Protein 5A2E (pdb70)

Structure (mmCIF, N/CA/C/O backbone):
data_5A2E
#
_entry.id   5A2E
#
_cell.length_a   161.480
_cell.length_b   161.480
_cell.length_c   93.850
_cell.angle_alpha   90.00
_cell.angle_beta   90.00
_cell.angle_gamma   120.00
#
_symmetry.space_group_name_H-M   'P 63 2 2'
#
loop_
_entity.id
_entity.type
_entity.pdbx_description
1 polymer 'T-CELL DIFFERENTIATION ANTIGEN CD6'
2 non-polymer 2-acetamido-2-deoxy-beta-D-glucopyranose
3 non-polymer 1,2-ETHANEDIOL
4 water water
#
loop_
_atom_site.group_PDB
_atom_site.id
_atom_site.type_symbol
_atom_site.label_atom_id
_atom_site.label_alt_id
_atom_site.label_comp_id
_atom_site.label_asym_id
_atom_site.label_entity_id
_atom_site.label_seq_id
_atom_site.pdbx_PDB_ins_code
_atom_site.Cartn_x
_atom_site.Cartn_y
_atom_site.Cartn_z
_atom_site.occupancy
_atom_site.B_iso_or_equiv
_atom_site.auth_seq_id
_atom_site.auth_comp_id
_atom_site.auth_asym_id
_atom_site.auth_atom_id
_atom_site.pdbx_PDB_model_num
ATOM 1 N N . LEU A 1 43 ? -45.023 42.205 -10.412 1.00 42.43 43 LEU A N 1
ATOM 2 C CA . LEU A 1 43 ? -43.727 42.684 -10.882 1.00 42.19 43 LEU A CA 1
ATOM 3 C C . LEU A 1 43 ? -43.676 44.232 -10.817 1.00 45.41 43 LEU A C 1
ATOM 4 O O . LEU A 1 43 ? -43.948 44.889 -11.825 1.00 44.82 43 LEU A O 1
ATOM 9 N N . PRO A 1 44 ? -43.395 44.862 -9.649 1.00 41.65 44 PRO A N 1
ATOM 10 C CA . PRO A 1 44 ? -43.043 44.299 -8.336 1.00 41.31 44 PRO A CA 1
ATOM 11 C C . PRO A 1 44 ? -44.216 44.130 -7.353 1.00 44.64 44 PRO A C 1
ATOM 12 O O . PRO A 1 44 ? -43.968 43.985 -6.156 1.00 44.17 44 PRO A O 1
ATOM 16 N N . VAL A 1 45 ? -45.479 44.143 -7.834 1.00 40.80 45 VAL A N 1
ATOM 17 C CA . VAL A 1 45 ? -46.670 43.992 -6.986 1.00 40.34 45 VAL A CA 1
ATOM 18 C C . VAL A 1 45 ? -47.410 42.703 -7.367 1.00 43.69 45 VAL A C 1
ATOM 19 O O . VAL A 1 45 ? -47.318 42.255 -8.510 1.00 43.23 45 VAL A O 1
ATOM 23 N N . ARG A 1 46 ? -48.125 42.105 -6.399 1.00 39.87 46 ARG A N 1
ATOM 24 C CA . ARG A 1 46 ? -48.922 40.894 -6.617 1.00 39.52 46 ARG A CA 1
ATOM 25 C C . ARG A 1 46 ? -50.091 40.818 -5.630 1.00 42.98 46 ARG A C 1
ATOM 26 O O . ARG A 1 46 ? -50.158 41.609 -4.687 1.00 42.36 46 ARG A O 1
ATOM 34 N N . LEU A 1 47 ? -51.000 39.856 -5.850 1.00 39.48 47 LEU A N 1
ATOM 35 C CA . LEU A 1 47 ? -52.174 39.632 -5.006 1.00 39.22 47 LEU A CA 1
ATOM 36 C C . LEU A 1 47 ? -52.219 38.159 -4.592 1.00 43.08 47 LEU A C 1
ATOM 37 O O . LEU A 1 47 ? -52.343 37.293 -5.458 1.00 42.75 47 LEU A O 1
ATOM 42 N N . THR A 1 48 ? -52.093 37.876 -3.276 1.00 39.52 48 THR A N 1
ATOM 43 C CA . THR A 1 48 ? -52.091 36.511 -2.732 1.00 39.33 48 THR A CA 1
ATOM 44 C C . THR A 1 48 ? -53.189 36.302 -1.695 1.00 42.96 48 THR A C 1
ATOM 45 O O . THR A 1 48 ? -53.695 37.266 -1.122 1.00 42.33 48 THR A O 1
ATOM 49 N N . ASN A 1 49 ? -53.526 35.021 -1.441 1.00 39.65 49 ASN A N 1
ATOM 50 C CA . ASN A 1 49 ? -54.548 34.593 -0.479 1.00 39.56 49 ASN A CA 1
ATOM 51 C C . ASN A 1 49 ? -55.904 35.260 -0.758 1.00 43.00 49 ASN A C 1
ATOM 52 O O . ASN A 1 49 ? -56.495 35.880 0.128 1.00 42.65 49 ASN A O 1
ATOM 57 N N . GLY A 1 50 ? -56.360 35.131 -2.001 1.00 39.04 50 GLY A N 1
ATOM 58 C CA . GLY A 1 50 ? -57.623 35.698 -2.462 1.00 38.60 50 GLY A CA 1
ATOM 59 C C . GLY A 1 50 ? -58.412 34.761 -3.352 1.00 41.71 50 GLY A C 1
ATOM 60 O O . GLY A 1 50 ? -58.081 33.579 -3.475 1.00 41.34 50 GLY A O 1
ATOM 61 N N . SER A 1 51 ? -59.469 35.293 -3.974 1.00 37.60 51 SER A N 1
ATOM 62 C CA . SER A 1 51 ? -60.357 34.529 -4.853 1.00 37.12 51 SER A CA 1
ATOM 63 C C . SER A 1 51 ? -59.687 34.136 -6.177 1.00 40.37 51 SER A C 1
ATOM 64 O O . SER A 1 51 ? -59.936 33.041 -6.680 1.00 39.76 51 SER A O 1
ATOM 67 N N . SER A 1 52 ? -58.864 35.034 -6.745 1.00 36.64 52 SER A N 1
ATOM 68 C CA . SER A 1 52 ? -58.170 34.802 -8.015 1.00 36.22 52 SER A CA 1
ATOM 69 C C . SER A 1 52 ? -56.830 35.550 -8.038 1.00 39.44 52 SER A C 1
ATOM 70 O O . SER A 1 52 ? -56.443 36.140 -7.030 1.00 38.95 52 SER A O 1
ATOM 73 N N . SER A 1 53 ? -56.130 35.540 -9.188 1.00 35.61 53 SER A N 1
ATOM 74 C CA . SER A 1 53 ? -54.876 36.281 -9.351 1.00 35.23 53 SER A CA 1
ATOM 75 C C . SER A 1 53 ? -55.123 37.804 -9.387 1.00 38.44 53 SER A C 1
ATOM 76 O O . SER A 1 53 ? -54.184 38.567 -9.164 1.00 37.93 53 SER A O 1
ATOM 79 N N . CYS A 1 54 ? -56.382 38.238 -9.645 1.00 34.58 54 CYS A N 1
ATOM 80 C CA . CYS A 1 54 ? -56.789 39.647 -9.673 1.00 34.17 54 CYS A CA 1
ATOM 81 C C . CYS A 1 54 ? -57.535 40.063 -8.381 1.00 38.00 54 CYS A C 1
ATOM 82 O O . CYS A 1 54 ? -58.352 40.984 -8.421 1.00 37.42 54 CYS A O 1
ATOM 85 N N . SER A 1 55 ? -57.226 39.422 -7.233 1.00 34.79 55 SER A N 1
ATOM 86 C CA . SER A 1 55 ? -57.858 39.749 -5.949 1.00 34.63 55 SER A CA 1
ATOM 87 C C . SER A 1 55 ? -57.089 39.146 -4.769 1.00 38.86 55 SER A C 1
ATOM 88 O O . SER A 1 55 ? -56.388 38.149 -4.935 1.00 38.35 55 SER A O 1
ATOM 91 N N . GLY A 1 56 ? -57.245 39.758 -3.597 1.00 35.89 56 GLY A N 1
ATOM 92 C CA . GLY A 1 56 ? -56.609 39.311 -2.361 1.00 36.01 56 GLY A CA 1
ATOM 93 C C . GLY A 1 56 ? -55.781 40.377 -1.675 1.00 40.45 56 GLY A C 1
ATOM 94 O O . GLY A 1 56 ? -55.911 41.566 -1.973 1.00 39.85 56 GLY A O 1
ATOM 95 N N . THR A 1 57 ? -54.925 39.944 -0.735 1.00 37.71 57 THR A N 1
ATOM 96 C CA . THR A 1 57 ? -54.056 40.836 0.038 1.00 37.80 57 THR A CA 1
ATOM 97 C C . THR A 1 57 ? -52.916 41.355 -0.845 1.00 42.29 57 THR A C 1
ATOM 98 O O . THR A 1 57 ? -52.281 40.565 -1.541 1.00 41.89 57 THR A O 1
ATOM 102 N N . VAL A 1 58 ? -52.642 42.671 -0.792 1.00 39.35 58 VAL A N 1
ATOM 103 C CA . VAL A 1 58 ? -51.590 43.296 -1.601 1.00 39.43 58 VAL A CA 1
ATOM 104 C C . VAL A 1 58 ? -50.216 43.020 -0.981 1.00 44.17 58 VAL A C 1
ATOM 105 O O . VAL A 1 58 ? -50.063 43.108 0.237 1.00 43.71 58 VAL A O 1
ATOM 109 N N . GLU A 1 59 ? -49.222 42.698 -1.831 1.00 41.52 59 GLU A N 1
ATOM 110 C CA . GLU A 1 59 ? -47.839 42.432 -1.420 1.00 41.76 59 GLU A CA 1
ATOM 111 C C . GLU A 1 59 ? -46.883 43.168 -2.355 1.00 46.56 59 GLU A C 1
ATOM 112 O O . GLU A 1 59 ? -47.130 43.204 -3.558 1.00 46.08 59 GLU A O 1
ATOM 118 N N . VAL A 1 60 ? -45.782 43.720 -1.811 1.00 43.99 60 VAL A N 1
ATOM 119 C CA . VAL A 1 60 ? -44.774 44.452 -2.591 1.00 44.27 60 VAL A CA 1
ATOM 120 C C . VAL A 1 60 ? -43.433 43.721 -2.522 1.00 49.29 60 VAL A C 1
ATOM 121 O O . VAL A 1 60 ? -43.066 43.212 -1.463 1.00 48.84 60 VAL A O 1
ATOM 125 N N . ARG A 1 61 ? -42.713 43.657 -3.655 1.00 46.79 61 ARG A N 1
ATOM 126 C CA . ARG A 1 61 ? -41.433 42.956 -3.736 1.00 47.06 61 ARG A CA 1
ATOM 127 C C . ARG A 1 61 ? -40.291 43.816 -3.212 1.00 51.92 61 ARG A C 1
ATOM 128 O O . ARG A 1 61 ? -40.220 45.003 -3.529 1.00 51.42 61 ARG A O 1
ATOM 136 N N . LEU A 1 62 ? -39.384 43.200 -2.440 1.00 49.36 62 LEU A N 1
ATOM 137 C CA . LEU A 1 62 ? -38.192 43.845 -1.888 1.00 49.59 62 LEU A CA 1
ATOM 138 C C . LEU A 1 62 ? -36.984 42.969 -2.225 1.00 54.48 62 LEU A C 1
ATOM 139 O O . LEU A 1 62 ? -37.156 41.869 -2.755 1.00 54.16 62 LEU A O 1
ATOM 144 N N . GLU A 1 63 ? -35.769 43.453 -1.929 1.00 51.63 63 GLU A N 1
ATOM 145 C CA . GLU A 1 63 ? -34.546 42.682 -2.195 1.00 51.70 63 GLU A CA 1
ATOM 146 C C . GLU A 1 63 ? -34.456 41.401 -1.344 1.00 55.89 63 GLU A C 1
ATOM 147 O O . GLU A 1 63 ? -33.872 40.419 -1.802 1.00 55.47 63 GLU A O 1
ATOM 153 N N . ALA A 1 64 ? -35.060 41.397 -0.136 1.00 52.71 64 ALA A N 1
ATOM 154 C CA . ALA A 1 64 ? -35.054 40.230 0.751 1.00 52.68 64 ALA A CA 1
ATOM 155 C C . ALA A 1 64 ? -36.201 39.268 0.420 1.00 56.63 64 ALA A C 1
ATOM 156 O O . ALA A 1 64 ? -35.941 38.130 0.028 1.00 56.12 64 ALA A O 1
ATOM 158 N N . SER A 1 65 ? -37.461 39.720 0.573 1.00 53.29 65 SER A N 1
ATOM 159 C CA . SER A 1 65 ? -38.644 38.889 0.306 1.00 53.13 65 SER A CA 1
ATOM 160 C C . SER A 1 65 ? -39.915 39.739 0.137 1.00 56.76 65 SER A C 1
ATOM 161 O O . SER A 1 65 ? -39.892 40.943 0.391 1.00 56.27 65 SER A O 1
ATOM 164 N N . TRP A 1 66 ? -41.024 39.098 -0.276 1.00 53.12 66 TRP A N 1
ATOM 165 C CA . TRP A 1 66 ? -42.312 39.776 -0.458 1.00 52.79 66 TRP A CA 1
ATOM 166 C C . TRP A 1 66 ? -42.945 40.047 0.907 1.00 56.22 66 TRP A C 1
ATOM 167 O O . TRP A 1 66 ? -43.105 39.112 1.691 1.00 55.77 66 TRP A O 1
ATOM 178 N N . GLU A 1 67 ? -43.309 41.315 1.184 1.00 52.48 67 GLU A N 1
ATOM 179 C CA . GLU A 1 67 ? -43.931 41.724 2.448 1.00 52.19 67 GLU A CA 1
ATOM 180 C C . GLU A 1 67 ? -45.331 42.300 2.183 1.00 55.64 67 GLU A C 1
ATOM 181 O O . GLU A 1 67 ? -45.513 42.956 1.157 1.00 55.11 67 GLU A O 1
ATOM 187 N N . PRO A 1 68 ? -46.328 42.106 3.081 1.00 52.07 68 PRO A N 1
ATOM 188 C CA . PRO A 1 68 ? -47.662 42.677 2.819 1.00 51.86 68 PRO A CA 1
ATOM 189 C C . PRO A 1 68 ? -47.700 44.201 2.893 1.00 55.66 68 PRO A C 1
ATOM 190 O O . PRO A 1 68 ? -46.950 44.799 3.664 1.00 55.18 68 PRO A O 1
ATOM 194 N N . ALA A 1 69 ? -48.583 44.824 2.096 1.00 52.28 69 ALA A N 1
ATOM 195 C CA . ALA A 1 69 ? -48.734 46.279 2.080 1.00 52.13 69 ALA A CA 1
ATOM 196 C C . ALA A 1 69 ? -49.472 46.746 3.329 1.00 56.22 69 ALA A C 1
ATOM 197 O O . ALA A 1 69 ? -50.221 45.976 3.933 1.00 55.78 69 ALA A O 1
ATOM 199 N N . CYS A 1 70 ? -49.257 48.007 3.711 1.00 53.01 70 CYS A N 1
ATOM 200 C CA . CYS A 1 70 ? -49.863 48.590 4.906 1.00 52.94 70 CYS A CA 1
ATOM 201 C C . CYS A 1 70 ? -51.343 48.902 4.688 1.00 55.28 70 CYS A C 1
ATOM 202 O O . CYS A 1 70 ? -51.692 49.482 3.661 1.00 54.73 70 CYS A O 1
ATOM 205 N N . GLY A 1 71 ? -52.182 48.549 5.669 1.00 50.84 71 GLY A N 1
ATOM 206 C CA . GLY A 1 71 ? -53.615 48.839 5.645 1.00 50.13 71 GLY A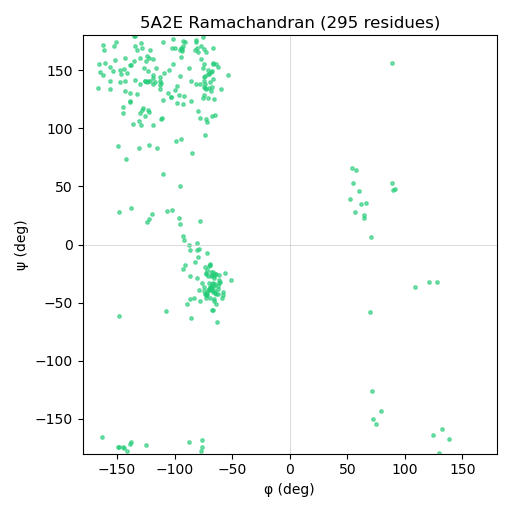 CA 1
ATOM 207 C C . GLY A 1 71 ? -53.862 50.331 5.572 1.00 52.51 71 GLY A C 1
ATOM 208 O O . GLY A 1 71 ? -54.693 50.779 4.780 1.00 52.11 71 GLY A O 1
ATOM 209 N N A ALA A 1 72 ? -53.121 51.114 6.380 0.50 48.43 72 ALA A N 1
ATOM 210 N N B ALA A 1 72 ? -53.121 51.114 6.380 0.50 48.43 72 ALA A N 1
ATOM 211 C CA A ALA A 1 72 ? -53.203 52.576 6.353 0.50 47.92 72 ALA A CA 1
ATOM 212 C CA B ALA A 1 72 ? -53.203 52.576 6.352 0.50 47.92 72 ALA A CA 1
ATOM 213 C C A ALA A 1 72 ? -52.447 53.073 5.117 0.50 50.88 72 ALA A C 1
ATOM 214 C C B ALA A 1 72 ? -52.447 53.073 5.117 0.50 50.88 72 ALA A C 1
ATOM 215 O O A ALA A 1 72 ? -51.592 52.354 4.597 0.50 50.44 72 ALA A O 1
ATOM 216 O O B ALA A 1 72 ? -51.592 52.354 4.597 0.50 50.44 72 ALA A O 1
ATOM 219 N N . LEU A 1 73 ? -52.774 54.287 4.640 1.00 46.73 73 LEU A N 1
ATOM 220 C CA . LEU A 1 73 ? -52.171 54.889 3.430 1.00 45.81 73 LEU A CA 1
ATOM 221 C C . LEU A 1 73 ? -52.600 54.120 2.153 1.00 47.74 73 LEU A C 1
ATOM 222 O O . LEU A 1 73 ? -51.892 54.173 1.145 1.00 47.30 73 LEU A O 1
ATOM 227 N N . TRP A 1 74 ? -53.761 53.422 2.196 1.00 42.73 74 TRP A N 1
ATOM 228 C CA . TRP A 1 74 ? -54.285 52.637 1.080 1.00 41.79 74 TRP A CA 1
ATOM 229 C C . TRP A 1 74 ? -55.594 53.265 0.611 1.00 43.97 74 TRP A C 1
ATOM 230 O O . TRP A 1 74 ? -56.679 52.854 1.026 1.00 43.57 74 TRP A O 1
ATOM 241 N N . ASP A 1 75 ? -55.475 54.294 -0.234 1.00 39.20 75 ASP A N 1
ATOM 242 C CA . ASP A 1 75 ? -56.624 54.999 -0.803 1.00 38.38 75 ASP A CA 1
ATOM 243 C C . ASP A 1 75 ? -57.016 54.340 -2.130 1.00 40.56 75 ASP A C 1
ATOM 244 O O . ASP A 1 75 ? -56.327 53.428 -2.593 1.00 39.98 75 ASP A O 1
ATOM 249 N N . SER A 1 76 ? -58.126 54.789 -2.731 1.00 35.90 76 SER A N 1
ATOM 250 C CA . SER A 1 76 ? -58.615 54.237 -3.997 1.00 35.08 76 SER A CA 1
ATOM 251 C C . SER A 1 76 ? -57.723 54.568 -5.212 1.00 37.30 76 SER A C 1
ATOM 252 O O . SER A 1 76 ? -57.867 53.914 -6.246 1.00 36.88 76 SER A O 1
ATOM 255 N N . ARG A 1 77 ? -56.815 55.566 -5.103 1.00 32.50 77 ARG A N 1
ATOM 256 C CA . ARG A 1 77 ? -55.883 55.907 -6.186 1.00 31.67 77 ARG A CA 1
ATOM 257 C C . ARG A 1 77 ? -54.865 54.778 -6.358 1.00 33.91 77 ARG A C 1
ATOM 258 O O . ARG A 1 77 ? -54.602 54.355 -7.484 1.00 33.40 77 ARG A O 1
ATOM 266 N N . ALA A 1 78 ? -54.297 54.293 -5.236 1.00 29.32 78 ALA A N 1
ATOM 267 C CA . ALA A 1 78 ? -53.328 53.193 -5.239 1.00 28.61 78 ALA A CA 1
ATOM 268 C C . ALA A 1 78 ? -53.976 51.878 -5.683 1.00 31.24 78 ALA A C 1
ATOM 269 O O . ALA A 1 78 ? -53.312 51.064 -6.320 1.00 30.75 78 ALA A O 1
ATOM 271 N N . ALA A 1 79 ? -55.268 51.675 -5.355 1.00 26.94 79 ALA A N 1
ATOM 272 C CA . ALA A 1 79 ? -56.012 50.476 -5.753 1.00 26.34 79 ALA A CA 1
ATOM 273 C C . ALA A 1 79 ? -56.151 50.391 -7.277 1.00 29.20 79 ALA A C 1
ATOM 274 O O . ALA A 1 79 ? -55.971 49.313 -7.842 1.00 28.59 79 ALA A O 1
ATOM 276 N N . GLU A 1 80 ? -56.458 51.525 -7.937 1.00 25.34 80 GLU A N 1
ATOM 277 C CA . GLU A 1 80 ? -56.591 51.596 -9.397 1.00 24.98 80 GLU A CA 1
ATOM 278 C C . GLU A 1 80 ? -55.242 51.325 -10.066 1.00 28.75 80 GLU A C 1
ATOM 279 O O . GLU A 1 80 ? -55.176 50.527 -11.000 1.00 28.16 80 GLU A O 1
ATOM 285 N N . ALA A 1 81 ? -54.181 52.006 -9.598 1.00 25.48 81 ALA A N 1
ATOM 286 C CA . ALA A 1 81 ? -52.823 51.866 -10.137 1.00 25.45 81 ALA A CA 1
ATOM 287 C C . ALA A 1 81 ? -52.306 50.424 -10.074 1.00 29.51 81 ALA A C 1
ATOM 288 O O . ALA A 1 81 ? -51.687 49.962 -11.033 1.00 29.03 81 ALA A O 1
ATOM 290 N N . VAL A 1 82 ? -52.572 49.714 -8.961 1.00 26.21 82 VAL A N 1
ATOM 291 C CA . VAL A 1 82 ? -52.149 48.320 -8.786 1.00 26.00 82 VAL A CA 1
ATOM 292 C C . VAL A 1 82 ? -52.989 47.382 -9.670 1.00 29.81 82 VAL A C 1
ATOM 293 O O . VAL A 1 82 ? -52.414 46.519 -10.329 1.00 29.33 82 VAL A O 1
ATOM 297 N N . CYS A 1 83 ? -54.330 47.549 -9.694 1.00 26.42 83 CYS A N 1
ATOM 298 C CA . CYS A 1 83 ? -55.208 46.711 -10.527 1.00 26.25 83 CYS A CA 1
ATOM 299 C C . CYS A 1 83 ? -54.888 46.873 -12.020 1.00 29.41 83 CYS A C 1
ATOM 300 O O . CYS A 1 83 ? -54.838 45.876 -12.739 1.00 29.00 83 CYS A O 1
ATOM 303 N N . ARG A 1 84 ? -54.658 48.118 -12.478 1.00 25.55 84 ARG A N 1
ATOM 304 C CA . ARG A 1 84 ? -54.333 48.403 -13.882 1.00 25.16 84 ARG A CA 1
ATOM 305 C C . ARG A 1 84 ? -52.939 47.896 -14.275 1.00 29.19 84 ARG A C 1
ATOM 306 O O . ARG A 1 84 ? -52.772 47.424 -15.400 1.00 28.61 84 ARG A O 1
ATOM 314 N N . ALA A 1 85 ? -51.948 47.986 -13.364 1.00 26.09 85 ALA A N 1
ATOM 315 C CA . ALA A 1 85 ? -50.581 47.511 -13.628 1.00 26.05 85 ALA A CA 1
ATOM 316 C C . ALA A 1 85 ? -50.532 45.989 -13.773 1.00 30.42 85 ALA A C 1
ATOM 317 O O . ALA A 1 85 ? -49.838 45.484 -14.656 1.00 29.99 85 ALA A O 1
ATOM 319 N N . LEU A 1 86 ? -51.277 45.263 -12.920 1.00 27.37 86 LEU A N 1
ATOM 320 C CA . LEU A 1 86 ? -51.352 43.799 -12.973 1.00 27.44 86 LEU A CA 1
ATOM 321 C C . LEU A 1 86 ? -52.085 43.297 -14.229 1.00 32.32 86 LEU A C 1
ATOM 322 O O . LEU A 1 86 ? -51.873 42.157 -14.638 1.00 31.83 86 LEU A O 1
ATOM 327 N N . GLY A 1 87 ? -52.940 44.138 -14.810 1.00 29.90 87 GLY A N 1
ATOM 328 C CA . GLY A 1 87 ? -53.724 43.805 -15.992 1.00 30.25 87 GLY A CA 1
ATOM 329 C C . GLY A 1 87 ? -55.045 43.187 -15.595 1.00 35.47 87 GLY A C 1
ATOM 330 O O . GLY A 1 87 ? -55.439 42.156 -16.143 1.00 35.09 87 GLY A O 1
ATOM 331 N N . CYS A 1 88 ? -55.729 43.821 -14.623 1.00 33.16 88 CYS A N 1
ATOM 332 C CA . CYS A 1 88 ? -57.005 43.363 -14.078 1.00 33.53 88 CYS A CA 1
ATOM 333 C C . CYS A 1 88 ? -58.102 44.437 -14.187 1.00 38.01 88 CYS A C 1
ATOM 334 O O . CYS A 1 88 ? -59.109 44.345 -13.484 1.00 37.62 88 CYS A O 1
ATOM 337 N N . GLY A 1 89 ? -57.916 45.427 -15.058 1.00 35.07 89 GLY A N 1
ATOM 338 C CA . GLY A 1 89 ? -58.876 46.511 -15.214 1.00 35.21 89 GLY A CA 1
ATOM 339 C C . GLY A 1 89 ? -58.855 47.461 -14.033 1.00 39.88 89 GLY A C 1
ATOM 340 O O . GLY A 1 89 ? -57.814 47.636 -13.394 1.00 39.41 89 GLY A O 1
ATOM 341 N N . GLY A 1 90 ? -60.001 48.070 -13.746 1.00 37.23 90 GLY A N 1
ATOM 342 C CA . GLY A 1 90 ? -60.139 49.017 -12.645 1.00 37.46 90 GLY A CA 1
ATOM 343 C C . GLY A 1 90 ? -60.331 48.365 -11.292 1.00 42.23 90 GLY A C 1
ATOM 344 O O . GLY A 1 90 ? -60.435 47.141 -11.194 1.00 41.63 90 GLY A O 1
ATOM 345 N N . ALA A 1 91 ? -60.378 49.195 -10.237 1.00 39.77 91 ALA A N 1
ATOM 346 C CA . ALA A 1 91 ? -60.574 48.749 -8.857 1.00 40.06 91 ALA A CA 1
ATOM 347 C C . ALA A 1 91 ? -62.044 48.905 -8.479 1.00 45.35 91 ALA A C 1
ATOM 348 O O . ALA A 1 91 ? -62.569 50.015 -8.551 1.00 44.82 91 ALA A O 1
ATOM 350 N N . GLU A 1 92 ? -62.707 47.803 -8.084 1.00 43.26 92 GLU A N 1
ATOM 351 C CA . GLU A 1 92 ? -64.122 47.828 -7.703 1.00 43.74 92 GLU A CA 1
ATOM 352 C C . GLU A 1 92 ? -64.291 48.264 -6.251 1.00 49.25 92 GLU A C 1
ATOM 353 O O . GLU A 1 92 ? -65.154 49.093 -5.967 1.00 48.73 92 GLU A O 1
ATOM 359 N N . ALA A 1 93 ? -63.485 47.699 -5.332 1.00 47.30 93 ALA A N 1
ATOM 360 C CA . ALA A 1 93 ? -63.566 48.038 -3.910 1.00 47.91 93 ALA A CA 1
ATOM 361 C C . ALA A 1 93 ? -62.253 47.769 -3.170 1.00 53.62 93 ALA A C 1
ATOM 362 O O . ALA A 1 93 ? -61.598 46.758 -3.427 1.00 53.02 93 ALA A O 1
ATOM 364 N N . ALA A 1 94 ? -61.887 48.675 -2.241 1.00 51.78 94 ALA A N 1
ATOM 365 C CA . ALA A 1 94 ? -60.680 48.579 -1.418 1.00 52.27 94 ALA A CA 1
ATOM 366 C C . ALA A 1 94 ? -61.093 48.346 0.034 1.00 57.68 94 ALA A C 1
ATOM 367 O O . ALA A 1 94 ? -61.992 49.031 0.525 1.00 57.19 94 ALA A O 1
ATOM 369 N N . SER A 1 95 ? -60.444 47.384 0.715 1.00 55.53 95 SER A N 1
ATOM 370 C CA . SER A 1 95 ? -60.738 47.041 2.110 1.00 55.96 95 SER A CA 1
ATOM 371 C C . SER A 1 95 ? -59.455 46.936 2.935 1.00 61.02 95 SER A C 1
ATOM 372 O O . SER A 1 95 ? -58.358 46.910 2.375 1.00 60.48 95 SER A O 1
ATOM 375 N N . GLN A 1 96 ? -59.605 46.883 4.270 1.00 58.65 96 GLN A N 1
ATOM 376 C CA . GLN A 1 96 ? -58.488 46.777 5.213 1.00 58.94 96 GLN A CA 1
ATOM 377 C C . GLN A 1 96 ? -58.774 45.656 6.225 1.00 63.88 96 GLN A C 1
ATOM 378 O O . GLN A 1 96 ? -59.625 45.825 7.100 1.00 63.43 96 GLN A O 1
ATOM 384 N N . LEU A 1 97 ? -58.078 44.508 6.089 1.00 61.35 97 LEU A N 1
ATOM 385 C CA . LEU A 1 97 ? -58.256 43.337 6.957 1.00 61.64 97 LEU A CA 1
ATOM 386 C C . LEU A 1 97 ? -57.231 43.328 8.098 1.00 66.64 97 LEU A C 1
ATOM 387 O O . LEU A 1 97 ? -56.086 43.731 7.895 1.00 66.23 97 LEU A O 1
ATOM 392 N N . ALA A 1 98 ? -57.645 42.839 9.286 1.00 64.05 98 ALA A N 1
ATOM 393 C CA . ALA A 1 98 ? -56.794 42.731 10.475 1.00 64.24 98 ALA A CA 1
ATOM 394 C C . ALA A 1 98 ? -56.409 41.260 10.705 1.00 68.90 98 ALA A C 1
ATOM 395 O O . ALA A 1 98 ? -57.298 40.407 10.707 1.00 68.41 98 ALA A O 1
ATOM 397 N N . PRO A 1 99 ? -55.112 40.931 10.908 1.00 66.11 99 PRO A N 1
ATOM 398 C CA . PRO A 1 99 ? -54.743 39.520 11.131 1.00 66.10 99 PRO A CA 1
ATOM 399 C C . PRO A 1 99 ? -55.070 39.028 12.547 1.00 70.28 99 PRO A C 1
ATOM 400 O O . PRO A 1 99 ? -55.200 39.846 13.460 1.00 69.81 99 PRO A O 1
ATOM 404 N N . PRO A 1 100 ? -55.187 37.699 12.763 1.00 67.08 100 PRO A N 1
ATOM 405 C CA . PRO A 1 100 ? -55.493 37.201 14.116 1.00 70.63 100 PRO A CA 1
ATOM 406 C C . PRO A 1 100 ? -54.275 37.214 15.037 1.00 100.78 100 PRO A C 1
ATOM 407 O O . PRO A 1 100 ? -53.240 36.640 14.707 1.00 62.08 100 PRO A O 1
ATOM 411 N N . ALA A 1 122 ? -38.925 46.997 13.090 1.00 53.87 122 ALA A N 1
ATOM 412 C CA . ALA A 1 122 ? -38.573 46.915 11.675 1.00 53.66 122 ALA A CA 1
ATOM 413 C C . ALA A 1 122 ? -39.574 47.689 10.814 1.00 57.30 122 ALA A C 1
ATOM 414 O O . ALA A 1 122 ? -39.178 48.601 10.088 1.00 56.88 122 ALA A O 1
ATOM 416 N N . GLY A 1 123 ? -40.850 47.319 10.909 1.00 53.54 123 GLY A N 1
ATOM 417 C CA . GLY A 1 123 ? -41.932 47.957 10.167 1.00 53.09 123 GLY A CA 1
ATOM 418 C C . GLY A 1 123 ? -42.184 47.356 8.797 1.00 56.12 123 GLY A C 1
ATOM 419 O O . GLY A 1 123 ? -41.282 46.764 8.198 1.00 55.63 123 GLY A O 1
ATOM 420 N N . ALA A 1 124 ? -43.421 47.526 8.290 1.00 52.01 124 ALA A N 1
ATOM 421 C CA . ALA A 1 124 ? -43.858 47.011 6.986 1.00 51.45 124 ALA A CA 1
ATOM 422 C C . ALA A 1 124 ? -43.873 48.126 5.923 1.00 54.24 124 ALA A C 1
ATOM 423 O O . ALA A 1 124 ? -44.032 49.296 6.274 1.00 53.78 124 ALA A O 1
ATOM 425 N N . PRO A 1 125 ? -43.743 47.788 4.619 1.00 49.96 125 PRO A N 1
ATOM 426 C CA . PRO A 1 125 ? -43.758 48.838 3.584 1.00 49.39 125 PRO A CA 1
ATOM 427 C C . PRO A 1 125 ? -45.156 49.372 3.263 1.00 52.06 125 PRO A C 1
ATOM 428 O O . PRO A 1 125 ? -46.154 48.816 3.720 1.00 51.55 125 PRO A O 1
ATOM 432 N N . ALA A 1 126 ? -45.216 50.455 2.465 1.00 47.72 126 ALA A N 1
ATOM 433 C CA . ALA A 1 126 ? -46.471 51.093 2.050 1.00 47.07 126 ALA A CA 1
ATOM 434 C C . ALA A 1 126 ? -46.388 51.608 0.609 1.00 49.61 126 ALA A C 1
ATOM 435 O O . ALA A 1 126 ? -45.291 51.802 0.083 1.00 49.05 126 ALA A O 1
ATOM 437 N N . LEU A 1 127 ? -47.558 51.830 -0.020 1.00 45.23 127 LEU A N 1
ATOM 438 C CA . LEU A 1 127 ? -47.667 52.317 -1.400 1.00 44.56 127 LEU A CA 1
ATOM 439 C C . LEU A 1 127 ? -48.248 53.734 -1.428 1.00 47.43 127 LEU A C 1
ATOM 440 O O . LEU A 1 127 ? -49.438 53.913 -1.165 1.00 46.98 127 LEU A O 1
ATOM 445 N N . LEU A 1 128 ? -47.404 54.732 -1.748 1.00 43.22 128 LEU A N 1
ATOM 446 C CA . LEU A 1 128 ? -47.793 56.142 -1.833 1.00 42.71 128 LEU A CA 1
ATOM 447 C C . LEU A 1 128 ? -47.931 56.526 -3.300 1.00 45.89 128 LEU A C 1
ATOM 448 O O . LEU A 1 128 ? -46.998 56.295 -4.066 1.00 45.32 128 LEU A O 1
ATOM 453 N N . CYS A 1 129 ? -49.084 57.105 -3.696 1.00 42.13 129 CYS A N 1
ATOM 454 C CA . CYS A 1 129 ? -49.339 57.511 -5.083 1.00 41.79 129 CYS A CA 1
ATOM 455 C C . CYS A 1 129 ? -49.904 58.931 -5.138 1.00 45.12 129 CYS A C 1
ATOM 456 O O . CYS A 1 129 ? -50.877 59.227 -4.446 1.00 44.62 129 CYS A O 1
ATOM 459 N N . SER A 1 130 ? -49.307 59.799 -5.980 1.00 41.38 130 SER A N 1
ATOM 460 C CA . SER A 1 130 ? -49.777 61.175 -6.172 1.00 41.07 130 SER A CA 1
ATOM 461 C C . SER A 1 130 ? -50.954 61.242 -7.169 1.00 44.27 130 SER A C 1
ATOM 462 O O . SER A 1 130 ? -51.630 62.269 -7.234 1.00 43.87 130 SER A O 1
ATOM 465 N N . GLY A 1 131 ? -51.169 60.167 -7.935 1.00 40.22 131 GLY A N 1
ATOM 466 C CA . GLY A 1 131 ? -52.267 60.054 -8.891 1.00 39.75 131 GLY A CA 1
ATOM 467 C C . GLY A 1 131 ? -52.760 58.626 -9.034 1.00 42.87 131 GLY A C 1
ATOM 468 O O . GLY A 1 131 ? -52.292 57.737 -8.318 1.00 42.47 131 GLY A O 1
ATOM 469 N N . ALA A 1 132 ? -53.693 58.386 -9.974 1.00 38.80 132 ALA A N 1
ATOM 470 C CA . ALA A 1 132 ? -54.271 57.057 -10.215 1.00 38.37 132 ALA A CA 1
ATOM 471 C C . ALA A 1 132 ? -53.548 56.313 -11.356 1.00 41.89 132 ALA A C 1
ATOM 472 O O . ALA A 1 132 ? -54.195 55.797 -12.270 1.00 41.39 132 ALA A O 1
ATOM 474 N N . GLU A 1 133 ? -52.204 56.249 -11.289 1.00 38.29 133 GLU A N 1
ATOM 475 C CA . GLU A 1 133 ? -51.359 55.580 -12.287 1.00 38.00 133 GLU A CA 1
ATOM 476 C C . GLU A 1 133 ? -50.167 54.922 -11.597 1.00 42.03 133 GLU A C 1
ATOM 477 O O . GLU A 1 133 ? -49.715 55.416 -10.565 1.00 41.60 133 GLU A O 1
ATOM 483 N N . TRP A 1 134 ? -49.639 53.832 -12.178 1.00 38.80 134 TRP A N 1
ATOM 484 C CA . TRP A 1 134 ? -48.486 53.124 -11.612 1.00 38.69 134 TRP A CA 1
ATOM 485 C C . TRP A 1 134 ? -47.188 53.933 -11.731 1.00 42.59 134 TRP A C 1
ATOM 486 O O . TRP A 1 134 ? -46.348 53.848 -10.834 1.00 42.08 134 TRP A O 1
ATOM 497 N N . ARG A 1 135 ? -47.028 54.732 -12.804 1.00 39.28 135 ARG A N 1
ATOM 498 C CA . ARG A 1 135 ? -45.839 55.580 -12.977 1.00 39.16 135 ARG A CA 1
ATOM 499 C C . ARG A 1 135 ? -45.703 56.621 -11.847 1.00 43.32 135 ARG A C 1
ATOM 500 O O . ARG A 1 135 ? -44.583 56.980 -11.484 1.00 42.89 135 ARG A O 1
ATOM 508 N N . LEU A 1 136 ? -46.841 57.080 -11.288 1.00 40.13 136 LEU A N 1
ATOM 509 C CA . LEU A 1 136 ? -46.880 58.064 -10.202 1.00 40.06 136 LEU A CA 1
ATOM 510 C C . LEU A 1 136 ? -46.775 57.433 -8.795 1.00 44.48 136 LEU A C 1
ATOM 511 O O . LEU A 1 136 ? -46.700 58.179 -7.819 1.00 43.96 136 LEU A O 1
ATOM 516 N N . CYS A 1 137 ? -46.763 56.084 -8.682 1.00 41.67 137 CYS A N 1
ATOM 517 C CA . CYS A 1 137 ? -46.658 55.386 -7.394 1.00 41.80 137 CYS A CA 1
ATOM 518 C C . CYS A 1 137 ? -45.201 55.176 -6.983 1.00 46.39 137 CYS A C 1
ATOM 519 O O . CYS A 1 137 ? -44.323 55.073 -7.840 1.00 45.89 137 CYS A O 1
ATOM 522 N N . GLU A 1 138 ? -44.958 55.099 -5.663 1.00 43.66 138 GLU A N 1
ATOM 523 C CA . GLU A 1 138 ? -43.627 54.887 -5.086 1.00 43.86 138 GLU A CA 1
ATOM 524 C C . GLU A 1 138 ? -43.735 53.981 -3.857 1.00 48.37 138 GLU A C 1
ATOM 525 O O . GLU A 1 138 ? -44.672 54.129 -3.072 1.00 47.90 138 GLU A O 1
ATOM 531 N N . VAL A 1 139 ? -42.770 53.060 -3.687 1.00 45.60 139 VAL A N 1
ATOM 532 C CA . VAL A 1 139 ? -42.728 52.130 -2.555 1.00 45.78 139 VAL A CA 1
ATOM 533 C C . VAL A 1 139 ? -41.766 52.681 -1.499 1.00 50.53 139 VAL A C 1
ATOM 534 O O . VAL A 1 139 ? -40.669 53.121 -1.846 1.00 50.02 139 VAL A O 1
ATOM 538 N N . VAL A 1 140 ? -42.165 52.624 -0.214 1.00 47.90 140 VAL A N 1
ATOM 539 C CA . VAL A 1 140 ? -41.335 53.069 0.915 1.00 48.17 140 VAL A CA 1
ATOM 540 C C . VAL A 1 140 ? -40.966 51.839 1.743 1.00 53.29 140 VAL A C 1
ATOM 541 O O . VAL A 1 140 ? -41.790 50.938 1.893 1.00 52.89 140 VAL A O 1
ATOM 545 N N . GLU A 1 141 ? -39.720 51.782 2.242 1.00 50.76 141 GLU A N 1
ATOM 546 C CA . GLU A 1 141 ? -39.230 50.625 2.996 1.00 51.01 141 GLU A CA 1
ATOM 547 C C . GLU A 1 141 ? -39.913 50.442 4.349 1.00 55.62 141 GLU A C 1
ATOM 548 O O . GLU A 1 141 ? -40.440 49.361 4.611 1.00 55.28 141 GLU A O 1
ATOM 554 N N . HIS A 1 142 ? -39.878 51.471 5.217 1.00 52.64 142 HIS A N 1
ATOM 555 C CA . HIS A 1 142 ? -40.460 51.389 6.562 1.00 52.76 142 HIS A CA 1
ATOM 556 C C . HIS A 1 142 ? -41.256 52.651 6.914 1.00 56.83 142 HIS A C 1
ATOM 557 O O . HIS A 1 142 ? -40.666 53.693 7.203 1.00 56.37 142 HIS A O 1
ATOM 564 N N . ALA A 1 143 ? -42.597 52.557 6.867 1.00 53.58 143 ALA A N 1
ATOM 565 C CA . ALA A 1 143 ? -43.490 53.667 7.221 1.00 53.49 143 ALA A CA 1
ATOM 566 C C . ALA A 1 143 ? -44.826 53.180 7.825 1.00 57.34 143 ALA A C 1
ATOM 567 O O . ALA A 1 143 ? -45.822 53.900 7.747 1.00 56.82 143 ALA A O 1
ATOM 569 N N . CYS A 1 144 ? -44.830 51.997 8.474 1.00 54.05 144 CYS A N 1
ATOM 570 C CA . CYS A 1 144 ? -46.028 51.399 9.076 1.00 53.96 144 CYS A CA 1
ATOM 571 C C . CYS A 1 144 ? -45.628 50.344 10.109 1.00 58.30 144 CYS A C 1
ATOM 572 O O . CYS A 1 144 ? -44.542 49.774 10.009 1.00 57.85 144 CYS A O 1
ATOM 575 N N . ARG A 1 145 ? -46.517 50.065 11.078 1.00 55.24 145 ARG A N 1
ATOM 576 C CA . ARG A 1 145 ? -46.273 49.027 12.088 1.00 55.23 145 ARG A CA 1
ATOM 577 C C . ARG A 1 145 ? -46.323 47.648 11.414 1.00 59.44 145 ARG A C 1
ATOM 578 O O . ARG A 1 145 ? -47.142 47.441 10.518 1.00 59.08 145 ARG A O 1
ATOM 586 N N . SER A 1 146 ? -45.415 46.732 11.803 1.00 56.13 146 SER A N 1
ATOM 587 C CA . SER A 1 146 ? -45.325 45.401 11.190 1.00 55.93 146 SER A CA 1
ATOM 588 C C . SER A 1 146 ? -46.590 44.562 11.405 1.00 59.50 146 SER A C 1
ATOM 589 O O . SER A 1 146 ? -47.303 44.304 10.436 1.00 59.09 146 SER A O 1
ATOM 592 N N . ASP A 1 147 ? -46.888 44.166 12.657 1.00 55.82 147 ASP A N 1
ATOM 593 C CA . ASP A 1 147 ? -48.080 43.370 12.954 1.00 55.48 147 ASP A CA 1
ATOM 594 C C . ASP A 1 147 ? -49.288 44.300 13.132 1.00 58.32 147 ASP A C 1
ATOM 595 O O . ASP A 1 147 ? -49.683 44.620 14.254 1.00 57.77 147 ASP A O 1
ATOM 600 N N . GLY A 1 148 ? -49.833 44.739 12.001 1.00 54.16 148 GLY A N 1
ATOM 601 C CA . GLY A 1 148 ? -50.994 45.620 11.937 1.00 53.55 148 GLY A CA 1
ATOM 602 C C . GLY A 1 148 ? -51.951 45.199 10.841 1.00 56.19 148 GLY A C 1
ATOM 603 O O . GLY A 1 148 ? -51.778 44.132 10.243 1.00 55.79 148 GLY A O 1
ATOM 604 N N . ARG A 1 149 ? -52.972 46.029 10.571 1.00 51.60 149 ARG A N 1
ATOM 605 C CA . ARG A 1 149 ? -53.960 45.723 9.528 1.00 50.80 149 ARG A CA 1
ATOM 606 C C . ARG A 1 149 ? -53.348 45.838 8.125 1.00 52.74 149 ARG A C 1
ATOM 607 O O . ARG A 1 149 ? -52.602 46.779 7.856 1.00 52.19 149 ARG A O 1
ATOM 615 N N . ARG A 1 150 ? -53.621 44.840 7.260 1.00 47.89 150 ARG A N 1
ATOM 616 C CA . ARG A 1 150 ? -53.096 44.763 5.891 1.00 46.96 150 ARG A CA 1
ATOM 617 C C . ARG A 1 150 ? -54.082 45.365 4.890 1.00 48.99 150 ARG A C 1
ATOM 618 O O . ARG A 1 150 ? -55.233 45.618 5.241 1.00 48.54 150 ARG A O 1
ATOM 626 N N . ALA A 1 151 ? -53.631 45.567 3.636 1.00 44.09 151 ALA A N 1
ATOM 627 C CA . ALA A 1 151 ? -54.454 46.128 2.558 1.00 43.17 151 ALA A CA 1
ATOM 628 C C . ALA A 1 151 ? -54.978 45.021 1.645 1.00 45.12 151 ALA A C 1
ATOM 629 O O . ALA A 1 151 ? -54.201 44.163 1.229 1.00 44.61 151 ALA A O 1
ATOM 631 N N . ARG A 1 152 ? -56.285 45.058 1.320 1.00 40.24 152 ARG A N 1
ATOM 632 C CA . ARG A 1 152 ? -56.942 44.085 0.441 1.00 39.35 152 ARG A CA 1
ATOM 633 C C . ARG A 1 152 ? -57.675 44.826 -0.683 1.00 41.25 152 ARG A C 1
ATOM 634 O O . ARG A 1 152 ? -58.081 45.974 -0.493 1.00 40.91 152 ARG A O 1
ATOM 642 N N . VAL A 1 153 ? -57.825 44.185 -1.856 1.00 36.14 153 VAL A N 1
ATOM 643 C CA . VAL A 1 153 ? -58.483 44.806 -3.010 1.00 35.18 153 VAL A CA 1
ATOM 644 C C . VAL A 1 153 ? -59.105 43.767 -3.953 1.00 37.05 153 VAL A C 1
ATOM 645 O O . VAL A 1 153 ? -58.595 42.655 -4.069 1.00 36.57 153 VAL A O 1
ATOM 649 N N . THR A 1 154 ? -60.200 44.156 -4.631 1.00 32.10 154 THR A N 1
ATOM 650 C CA . THR A 1 154 ? -60.916 43.337 -5.611 1.00 31.20 154 THR A CA 1
ATOM 651 C C . THR A 1 154 ? -61.003 44.137 -6.912 1.00 33.11 154 THR A C 1
ATOM 652 O O . THR A 1 154 ? -61.694 45.155 -6.952 1.00 32.58 154 THR A O 1
ATOM 656 N N . CYS A 1 155 ? -60.285 43.700 -7.960 1.00 28.20 155 CYS A N 1
ATOM 657 C CA . CYS A 1 155 ? -60.270 44.393 -9.252 1.00 27.29 155 CYS A CA 1
ATOM 658 C C . CYS A 1 155 ? -61.500 44.023 -10.096 1.00 30.54 155 CYS A C 1
ATOM 659 O O . CYS A 1 155 ? -62.288 43.165 -9.698 1.00 29.95 155 CYS A O 1
ATOM 662 N N . ALA A 1 156 ? -61.665 44.681 -11.258 1.00 26.74 156 ALA A N 1
ATOM 663 C CA . ALA A 1 156 ? -62.796 44.442 -12.165 1.00 26.32 156 ALA A CA 1
ATOM 664 C C . ALA A 1 156 ? -62.749 43.059 -12.818 1.00 29.45 156 ALA A C 1
ATOM 665 O O . ALA A 1 156 ? -63.799 42.440 -12.994 1.00 29.05 156 ALA A O 1
ATOM 667 N N . GLU A 1 157 ? -61.542 42.563 -13.152 1.00 25.50 157 GLU A N 1
ATOM 668 C CA . GLU A 1 157 ? -61.365 41.238 -13.762 1.00 25.15 157 GLU A CA 1
ATOM 669 C C . GLU A 1 157 ? -61.399 40.084 -12.739 1.00 28.68 157 GLU A C 1
ATOM 670 O O . GLU A 1 157 ? -61.239 38.931 -13.142 1.00 28.16 157 GLU A O 1
ATOM 676 N N . ASN A 1 158 ? -61.599 40.375 -11.432 1.00 25.09 158 ASN A N 1
ATOM 677 C CA . ASN A 1 158 ? -61.675 39.344 -10.396 1.00 24.81 158 ASN A CA 1
ATOM 678 C C . ASN A 1 158 ? -62.818 38.373 -10.679 1.00 28.22 158 ASN A C 1
ATOM 679 O O . ASN A 1 158 ? -63.930 38.802 -10.994 1.00 27.88 158 ASN A O 1
ATOM 684 N N . ARG A 1 159 ? -62.533 37.071 -10.555 1.00 24.17 159 ARG A N 1
ATOM 685 C CA . ARG A 1 159 ? -63.506 36.003 -10.737 1.00 23.58 159 ARG A CA 1
ATOM 686 C C . ARG A 1 159 ? -63.532 35.142 -9.481 1.00 26.94 159 ARG A C 1
ATOM 687 O O . ARG A 1 159 ? -62.611 35.196 -8.665 1.00 26.47 159 ARG A O 1
ATOM 695 N N . ALA A 1 160 ? -64.599 34.366 -9.321 1.00 23.17 160 ALA A N 1
ATOM 696 C CA . ALA A 1 160 ? -64.800 33.507 -8.155 1.00 22.72 160 ALA A CA 1
ATOM 697 C C . ALA A 1 160 ? -65.625 32.299 -8.553 1.00 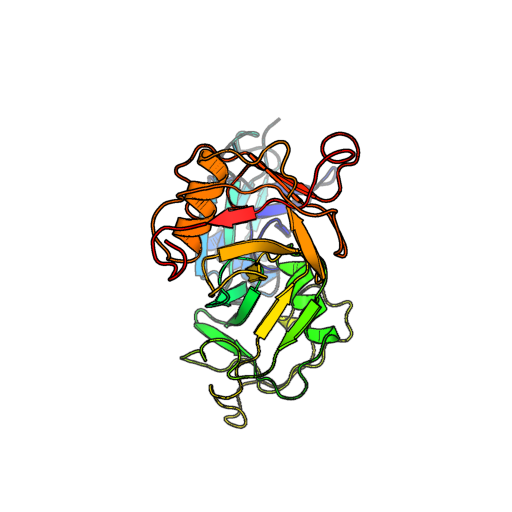25.90 160 ALA A C 1
ATOM 698 O O . ALA A 1 160 ? -66.073 32.222 -9.695 1.00 25.48 160 ALA A O 1
ATOM 700 N N . LEU A 1 161 ? -65.811 31.348 -7.632 1.00 21.89 161 LEU A N 1
ATOM 701 C CA . LEU A 1 161 ? -66.571 30.137 -7.926 1.00 21.47 161 LEU A CA 1
ATOM 702 C C . LEU A 1 161 ? -67.319 29.635 -6.691 1.00 24.86 161 LEU A C 1
ATOM 703 O O . LEU A 1 161 ? -66.779 29.688 -5.585 1.00 24.40 161 LEU A O 1
ATOM 708 N N . ARG A 1 162 ? -68.566 29.164 -6.881 1.00 21.09 162 ARG A N 1
ATOM 709 C CA . ARG A 1 162 ? -69.391 28.638 -5.792 1.00 20.77 162 ARG A CA 1
ATOM 710 C C . ARG A 1 162 ? -70.306 27.513 -6.277 1.00 25.13 162 ARG A C 1
ATOM 711 O O . ARG A 1 162 ? -70.714 27.500 -7.439 1.00 24.86 162 ARG A O 1
ATOM 719 N N . LEU A 1 163 ? -70.627 26.580 -5.371 1.00 21.79 163 LEU A N 1
ATOM 720 C CA . LEU A 1 163 ? -71.536 25.462 -5.615 1.00 21.68 163 LEU A CA 1
ATOM 721 C C . LEU A 1 163 ? -72.801 25.713 -4.800 1.00 25.78 163 LEU A C 1
ATOM 722 O O . LEU A 1 163 ? -72.705 25.913 -3.589 1.00 25.10 163 LEU A O 1
ATOM 727 N N . VAL A 1 164 ? -73.975 25.734 -5.463 1.00 22.83 164 VAL A N 1
ATOM 728 C CA . VAL A 1 164 ? -75.265 26.024 -4.825 1.00 22.84 164 VAL A CA 1
ATOM 729 C C . VAL A 1 164 ? -76.227 24.836 -4.953 1.00 27.00 164 VAL A C 1
ATOM 730 O O . VAL A 1 164 ? -76.244 24.166 -5.985 1.00 26.44 164 VAL A O 1
ATOM 734 N N . ASP A 1 165 ? -77.035 24.596 -3.901 1.00 24.10 165 ASP A N 1
ATOM 735 C CA . ASP A 1 165 ? -78.056 23.544 -3.836 1.00 24.22 165 ASP A CA 1
ATOM 736 C C . ASP A 1 165 ? -77.503 22.127 -4.056 1.00 28.87 165 ASP A C 1
ATOM 737 O O . ASP A 1 165 ? -77.877 21.463 -5.022 1.00 28.57 165 ASP A O 1
ATOM 742 N N . GLY A 1 166 ? -76.641 21.678 -3.145 1.00 25.99 166 GLY A N 1
ATOM 743 C CA . GLY A 1 166 ? -76.039 20.348 -3.204 1.00 26.06 166 GLY A CA 1
ATOM 744 C C . GLY A 1 166 ? -75.955 19.622 -1.874 1.00 30.58 166 GLY A C 1
ATOM 745 O O . GLY A 1 166 ? -75.044 18.815 -1.676 1.00 30.08 166 GLY A O 1
ATOM 746 N N . GLY A 1 167 ? -76.917 19.882 -0.985 1.00 27.80 167 GLY A N 1
ATOM 747 C CA . GLY A 1 167 ? -77.013 19.252 0.330 1.00 27.88 167 GLY A CA 1
ATOM 748 C C . GLY A 1 167 ? -75.769 19.318 1.193 1.00 32.15 167 GLY A C 1
ATOM 749 O O . GLY A 1 167 ? -75.445 18.348 1.884 1.00 31.88 167 GLY A O 1
ATOM 750 N N . GLY A 1 168 ? -75.084 20.459 1.156 1.00 28.72 168 GLY A N 1
ATOM 751 C CA . GLY A 1 168 ? -73.861 20.686 1.918 1.00 28.60 168 GLY A CA 1
ATOM 752 C C . GLY A 1 168 ? -72.733 21.232 1.070 1.00 32.54 168 GLY A C 1
ATOM 753 O O . GLY A 1 168 ? -72.891 21.436 -0.137 1.00 32.18 168 GLY A O 1
ATOM 754 N N . ALA A 1 169 ? -71.577 21.456 1.707 1.00 29.01 169 ALA A N 1
ATOM 755 C CA . ALA A 1 169 ? -70.388 21.990 1.039 1.00 28.73 169 ALA A CA 1
ATOM 756 C C . ALA A 1 169 ? -69.721 20.968 0.115 1.00 32.13 169 ALA A C 1
ATOM 757 O O . ALA A 1 169 ? -69.985 19.774 0.208 1.00 31.78 169 ALA A O 1
ATOM 759 N N . CYS A 1 170 ? -68.817 21.460 -0.741 1.00 28.17 170 CYS A N 1
ATOM 760 C CA . CYS A 1 170 ? -68.070 20.723 -1.760 1.00 27.65 170 CYS A CA 1
ATOM 761 C C . CYS A 1 170 ? -68.958 19.957 -2.790 1.00 30.03 170 CYS A C 1
ATOM 762 O O . CYS A 1 170 ? -68.485 19.005 -3.408 1.00 29.44 170 CYS A O 1
ATOM 765 N N . ALA A 1 171 ? -70.191 20.440 -3.056 1.00 25.64 171 ALA A N 1
ATOM 766 C CA . ALA A 1 171 ? -71.090 19.828 -4.048 1.00 25.01 171 ALA A CA 1
ATOM 767 C C . ALA A 1 171 ? -72.244 20.769 -4.414 1.00 27.82 171 ALA A C 1
ATOM 768 O O . ALA A 1 171 ? -72.685 21.545 -3.566 1.00 27.39 171 ALA A O 1
ATOM 770 N N . GLY A 1 172 ? -72.714 20.687 -5.662 1.00 23.56 172 GLY A N 1
ATOM 771 C CA . GLY A 1 172 ? -73.823 21.499 -6.158 1.00 23.06 172 GLY A CA 1
ATOM 772 C C . GLY A 1 172 ? -73.631 22.052 -7.556 1.00 25.82 172 GLY A C 1
ATOM 773 O O . GLY A 1 172 ? -72.731 21.627 -8.284 1.00 25.19 172 GLY A O 1
ATOM 774 N N . ARG A 1 173 ? -74.498 23.010 -7.938 1.00 21.69 173 ARG A N 1
ATOM 775 C CA . ARG A 1 173 ? -74.476 23.663 -9.253 1.00 21.18 173 ARG A CA 1
ATOM 776 C C . ARG A 1 173 ? -73.266 24.582 -9.356 1.00 24.63 173 ARG A C 1
ATOM 777 O O . ARG A 1 173 ? -73.138 25.493 -8.544 1.00 24.03 173 ARG A O 1
ATOM 785 N N . VAL A 1 174 ? -72.435 24.404 -10.396 1.00 21.12 174 VAL A N 1
ATOM 786 C CA . VAL A 1 174 ? -71.236 25.220 -10.592 1.00 20.77 174 VAL A CA 1
ATOM 787 C C . VAL A 1 174 ? -71.625 26.628 -11.048 1.00 24.55 174 VAL A C 1
ATOM 788 O O . VAL A 1 174 ? -72.067 26.799 -12.183 1.00 24.25 174 VAL A O 1
ATOM 792 N N . GLU A 1 175 ? -71.466 27.623 -10.156 1.00 20.98 175 GLU A N 1
ATOM 793 C CA . GLU A 1 175 ? -71.735 29.033 -10.443 1.00 20.74 175 GLU A CA 1
ATOM 794 C C . GLU A 1 175 ? -70.408 29.788 -10.413 1.00 24.30 175 GLU A C 1
ATOM 795 O O . GLU A 1 175 ? -69.589 29.538 -9.530 1.00 23.69 175 GLU A O 1
ATOM 801 N N . MET A 1 176 ? -70.200 30.702 -11.375 1.00 20.88 176 MET A N 1
ATOM 802 C CA . MET A 1 176 ? -68.981 31.502 -11.518 1.00 20.70 176 MET A CA 1
ATOM 803 C C . MET A 1 176 ? -69.331 32.992 -11.497 1.00 24.51 176 MET A C 1
ATOM 804 O O . MET A 1 176 ? -70.411 33.367 -11.944 1.00 24.00 176 MET A O 1
ATOM 809 N N . LEU A 1 177 ? -68.413 33.833 -10.986 1.00 21.23 177 LEU A N 1
ATOM 810 C CA . LEU A 1 177 ? -68.586 35.288 -10.913 1.00 21.19 177 LEU A CA 1
ATOM 811 C C . LEU A 1 177 ? -67.768 35.946 -12.027 1.00 25.68 177 LEU A C 1
ATOM 812 O O . LEU A 1 177 ? -66.577 35.669 -12.145 1.00 25.17 177 LEU A O 1
ATOM 817 N N . GLU A 1 178 ? -68.406 36.801 -12.845 1.00 22.88 178 GLU A N 1
ATOM 818 C CA . GLU A 1 178 ? -67.739 37.524 -13.932 1.00 23.01 178 GLU A CA 1
ATOM 819 C C . GLU A 1 178 ? -68.353 38.911 -14.083 1.00 27.75 178 GLU A C 1
ATOM 820 O O . GLU A 1 178 ? -69.522 39.023 -14.456 1.00 27.26 178 GLU A O 1
ATOM 826 N N . HIS A 1 179 ? -67.566 39.960 -13.782 1.00 25.06 179 HIS A N 1
ATOM 827 C CA . HIS A 1 179 ? -67.979 41.363 -13.881 1.00 25.14 179 HIS A CA 1
ATOM 828 C C . HIS A 1 179 ? -69.189 41.684 -12.982 1.00 28.85 179 HIS A C 1
ATOM 829 O O . HIS A 1 179 ? -70.134 42.348 -13.413 1.00 28.43 179 HIS A O 1
ATOM 836 N N . GLY A 1 180 ? -69.128 41.211 -11.738 1.00 25.21 180 GLY A N 1
ATOM 837 C CA . GLY A 1 180 ? -70.171 41.423 -10.741 1.00 24.98 180 GLY A CA 1
ATOM 838 C C . GLY A 1 180 ? -71.495 40.748 -11.040 1.00 28.57 180 GLY A C 1
ATOM 839 O O . GLY A 1 180 ? -72.549 41.306 -10.728 1.00 28.25 180 GLY A O 1
ATOM 840 N N . GLU A 1 181 ? -71.457 39.546 -11.646 1.00 24.75 181 GLU A N 1
ATOM 841 C CA . GLU A 1 181 ? -72.661 38.784 -11.984 1.00 24.40 181 GLU A CA 1
ATOM 842 C C . GLU A 1 181 ? -72.414 37.287 -11.818 1.00 27.28 181 GLU A C 1
ATOM 843 O O . GLU A 1 181 ? -71.557 36.738 -12.509 1.00 26.75 181 GLU A O 1
ATOM 849 N N . TRP A 1 182 ? -73.160 36.627 -10.914 1.00 23.19 182 TRP A N 1
ATOM 850 C CA . TRP A 1 182 ? -73.026 35.184 -10.699 1.00 22.65 182 TRP A CA 1
ATOM 851 C C . TRP A 1 182 ? -73.784 34.443 -11.807 1.00 26.33 182 TRP A C 1
ATOM 852 O O . TRP A 1 182 ? -75.006 34.564 -11.884 1.00 25.80 182 TRP A O 1
ATOM 863 N N . GLY A 1 183 ? -73.054 33.711 -12.651 1.00 22.85 183 GLY A N 1
ATOM 864 C CA . GLY A 1 183 ? -73.616 32.956 -13.769 1.00 22.64 183 GLY A CA 1
ATOM 865 C C . GLY A 1 183 ? -73.252 31.486 -13.747 1.00 26.31 183 GLY A C 1
ATOM 866 O O . GLY A 1 183 ? -72.246 31.103 -13.148 1.00 25.76 183 GLY A O 1
ATOM 867 N N . SER A 1 184 ? -74.063 30.656 -14.426 1.00 22.82 184 SER A N 1
ATOM 868 C CA . SER A 1 184 ? -73.891 29.198 -14.480 1.00 22.62 184 SER A CA 1
ATOM 869 C C . SER A 1 184 ? -73.051 28.729 -15.679 1.00 26.50 184 SER A C 1
ATOM 870 O O . SER A 1 184 ? -72.727 29.524 -16.560 1.00 26.01 184 SER A O 1
ATOM 873 N N . VAL A 1 185 ? -72.696 27.427 -15.688 1.00 23.23 185 VAL A N 1
ATOM 874 C CA . VAL A 1 185 ? -71.900 26.771 -16.733 1.00 23.12 185 VAL A CA 1
ATOM 875 C C . VAL A 1 185 ? -72.745 25.656 -17.377 1.00 27.17 185 VAL A C 1
ATOM 876 O O . VAL A 1 185 ? -73.405 24.910 -16.659 1.00 26.85 185 VAL A O 1
ATOM 880 N N . CYS A 1 186 ? -72.697 25.525 -18.717 1.00 23.72 186 CYS A N 1
ATOM 881 C CA . CYS A 1 186 ? -73.471 24.514 -19.452 1.00 23.55 186 CYS A CA 1
ATOM 882 C C . CYS A 1 186 ? -72.872 23.108 -19.312 1.00 27.56 186 CYS A C 1
ATOM 883 O O . CYS A 1 186 ? -71.657 22.966 -19.171 1.00 27.01 186 CYS A O 1
ATOM 886 N N . ASP A 1 187 ? -73.733 22.070 -19.405 1.00 24.39 187 ASP A N 1
ATOM 887 C CA . ASP A 1 187 ? -73.317 20.663 -19.313 1.00 24.34 187 ASP A CA 1
ATOM 888 C C . ASP A 1 187 ? -72.709 20.111 -20.611 1.00 28.98 187 ASP A C 1
ATOM 889 O O . ASP A 1 187 ? -72.175 19.002 -20.592 1.00 28.56 187 ASP A O 1
ATOM 894 N N . ASP A 1 188 ? -72.813 20.851 -21.737 1.00 26.13 188 ASP A N 1
ATOM 895 C CA . ASP A 1 188 ? -72.246 20.421 -23.016 1.00 26.18 188 ASP A CA 1
ATOM 896 C C . ASP A 1 188 ? -70.716 20.401 -22.890 1.00 30.40 188 ASP A C 1
ATOM 897 O O . ASP A 1 188 ? -70.129 21.395 -22.459 1.00 29.98 188 ASP A O 1
ATOM 902 N N . THR A 1 189 ? -70.088 19.245 -23.208 1.00 27.22 189 THR A N 1
ATOM 903 C CA . THR A 1 189 ? -68.639 19.002 -23.103 1.00 27.14 189 THR A CA 1
ATOM 904 C C . THR A 1 189 ? -68.140 19.057 -21.634 1.00 31.16 189 THR A C 1
ATOM 905 O O . THR A 1 189 ? -66.952 19.296 -21.401 1.00 30.84 189 THR A O 1
ATOM 908 N N . TRP A 1 190 ? -69.033 18.780 -20.655 1.00 27.61 190 TRP A N 1
ATOM 909 C CA . TRP A 1 190 ? -68.696 18.784 -19.229 1.00 27.32 190 TRP A CA 1
ATOM 910 C C . TRP A 1 190 ? -68.295 17.363 -18.827 1.00 31.25 190 TRP A C 1
ATOM 911 O O . TRP A 1 190 ? -69.089 16.439 -18.999 1.00 30.79 190 TRP A O 1
ATOM 922 N N . ASP A 1 191 ? -67.060 17.190 -18.320 1.00 27.92 191 ASP A N 1
ATOM 923 C CA . ASP A 1 191 ? -66.518 15.884 -17.932 1.00 27.84 191 ASP A CA 1
ATOM 924 C C . ASP A 1 191 ? -65.682 15.983 -16.645 1.00 31.42 191 ASP A C 1
ATOM 925 O O . ASP A 1 191 ? -65.603 17.060 -16.053 1.00 30.91 191 ASP A O 1
ATOM 930 N N . LEU A 1 192 ? -65.084 14.857 -16.198 1.00 27.92 192 LEU A N 1
ATOM 931 C CA . LEU A 1 192 ? -64.250 14.821 -14.986 1.00 27.67 192 LEU A CA 1
ATOM 932 C C . LEU A 1 192 ? -63.012 15.728 -15.059 1.00 31.11 192 LEU A C 1
ATOM 933 O O . LEU A 1 192 ? -62.535 16.166 -14.013 1.00 30.57 192 LEU A O 1
ATOM 938 N N . GLU A 1 193 ? -62.500 16.015 -16.274 1.00 27.54 193 GLU A N 1
ATOM 939 C CA . GLU A 1 193 ? -61.343 16.901 -16.452 1.00 27.36 193 GLU A CA 1
ATOM 940 C C . GLU A 1 193 ? -61.721 18.337 -16.063 1.00 30.67 193 GLU A C 1
ATOM 941 O O . GLU A 1 193 ? -60.906 19.039 -15.467 1.00 30.07 193 GLU A O 1
ATOM 947 N N . ASP A 1 194 ? -62.963 18.758 -16.373 1.00 27.08 194 ASP A N 1
ATOM 948 C CA . ASP A 1 194 ? -63.468 20.087 -16.016 1.00 26.80 194 ASP A CA 1
ATOM 949 C C . ASP A 1 194 ? -63.788 20.147 -14.520 1.00 30.36 194 ASP A C 1
ATOM 950 O O . ASP A 1 194 ? -63.509 21.157 -13.879 1.00 29.77 194 ASP A O 1
ATOM 955 N N . ALA A 1 195 ? -64.369 19.066 -13.969 1.00 26.97 195 ALA A N 1
ATOM 956 C CA . ALA A 1 195 ? -64.715 18.973 -12.547 1.00 26.83 195 ALA A CA 1
ATOM 957 C C . ALA A 1 195 ? -63.483 18.964 -11.637 1.00 30.66 195 ALA A C 1
ATOM 958 O O . ALA A 1 195 ? -63.555 19.490 -10.528 1.00 30.01 195 ALA A O 1
ATOM 960 N N . HIS A 1 196 ? -62.374 18.336 -12.076 1.00 27.57 196 HIS A N 1
ATOM 961 C CA . HIS A 1 196 ? -61.139 18.272 -11.285 1.00 27.57 196 HIS A CA 1
ATOM 962 C C . HIS A 1 196 ? -60.554 19.671 -11.041 1.00 30.68 196 HIS A C 1
ATOM 963 O O . HIS A 1 196 ? -60.017 19.921 -9.962 1.00 30.08 196 HIS A O 1
ATOM 970 N N . VAL A 1 197 ? -60.684 20.582 -12.028 1.00 26.82 197 VAL A N 1
ATOM 971 C CA . VAL A 1 197 ? -60.217 21.968 -11.908 1.00 26.33 197 VAL A CA 1
ATOM 972 C C . VAL A 1 197 ? -61.066 22.707 -10.855 1.00 29.36 197 VAL A C 1
ATOM 973 O O . VAL A 1 197 ? -60.525 23.492 -10.076 1.00 28.91 197 VAL A O 1
ATOM 977 N N . VAL A 1 198 ? -62.387 22.441 -10.833 1.00 25.25 198 VAL A N 1
ATOM 978 C CA . VAL A 1 198 ? -63.316 23.059 -9.885 1.00 24.74 198 VAL A CA 1
ATOM 979 C C . VAL A 1 198 ? -63.016 22.620 -8.446 1.00 28.35 198 VAL A C 1
ATOM 980 O O . VAL A 1 198 ? -62.969 23.468 -7.565 1.00 27.90 198 VAL A O 1
ATOM 984 N N . CYS A 1 199 ? -62.822 21.318 -8.204 1.00 24.77 199 CYS A N 1
ATOM 985 C CA . CYS A 1 199 ? -62.575 20.812 -6.849 1.00 24.40 199 CYS A CA 1
ATOM 986 C C . CYS A 1 199 ? -61.231 21.258 -6.240 1.00 28.54 199 CYS A C 1
ATOM 987 O O . CYS A 1 199 ? -61.185 21.467 -5.028 1.00 28.16 199 CYS A O 1
ATOM 990 N N . ARG A 1 200 ? -60.155 21.415 -7.048 1.00 25.26 200 ARG A N 1
ATOM 991 C CA . ARG A 1 200 ? -58.847 21.818 -6.508 1.00 25.20 200 ARG A CA 1
ATOM 992 C C . ARG A 1 200 ? -58.793 23.289 -6.054 1.00 29.16 200 ARG A C 1
ATOM 993 O O . ARG A 1 200 ? -58.205 23.572 -5.009 1.00 28.73 200 ARG A O 1
ATOM 1001 N N . GLN A 1 201 ? -59.391 24.216 -6.831 1.00 25.67 201 GLN A N 1
ATOM 1002 C CA . GLN A 1 201 ? -59.375 25.651 -6.508 1.00 25.46 201 GLN A CA 1
ATOM 1003 C C . GLN A 1 201 ? -60.201 26.002 -5.266 1.00 29.38 201 GLN A C 1
ATOM 1004 O O . GLN A 1 201 ? -59.902 26.994 -4.599 1.00 28.96 201 GLN A O 1
ATOM 1010 N N . LEU A 1 202 ? -61.228 25.195 -4.960 1.00 25.92 202 LEU A N 1
ATOM 1011 C CA . LEU A 1 202 ? -62.100 25.402 -3.803 1.00 25.76 202 LEU A CA 1
ATOM 1012 C C . LEU A 1 202 ? -61.532 24.761 -2.531 1.00 29.92 202 LEU A C 1
ATOM 1013 O O . LEU A 1 202 ? -61.855 25.212 -1.432 1.00 29.49 202 LEU A O 1
ATOM 1018 N N . GLY A 1 203 ? -60.724 23.713 -2.689 1.00 26.67 203 GLY A N 1
ATOM 1019 C CA . GLY A 1 203 ? -60.129 22.986 -1.576 1.00 26.60 203 GLY A CA 1
ATOM 1020 C C . GLY A 1 203 ? -60.999 21.829 -1.133 1.00 30.88 203 GLY A C 1
ATOM 1021 O O . GLY A 1 203 ? -61.247 21.661 0.064 1.00 30.54 203 GLY A O 1
ATOM 1022 N N . CYS A 1 204 ? -61.471 21.026 -2.106 1.00 27.69 204 CYS A N 1
ATOM 1023 C CA . CYS A 1 204 ? -62.310 19.848 -1.875 1.00 27.63 204 CYS A CA 1
ATOM 1024 C C . CYS A 1 204 ? -61.654 18.579 -2.461 1.00 31.35 204 CYS A C 1
ATOM 1025 O O . CYS A 1 204 ? -62.343 17.586 -2.695 1.00 30.87 204 CYS A O 1
ATOM 1028 N N . GLY A 1 205 ? -60.336 18.608 -2.660 1.00 27.87 205 GLY A N 1
ATOM 1029 C CA . GLY A 1 205 ? -59.592 17.474 -3.193 1.00 27.70 205 GLY A CA 1
ATOM 1030 C C . GLY A 1 205 ? -59.842 17.208 -4.665 1.00 31.57 205 GLY A C 1
ATOM 1031 O O . GLY A 1 205 ? -59.698 18.114 -5.487 1.00 31.30 205 GLY A O 1
ATOM 1032 N N . TRP A 1 206 ? -60.223 15.959 -5.004 1.00 28.02 206 TRP A N 1
ATOM 1033 C CA . TRP A 1 206 ? -60.464 15.524 -6.389 1.00 27.81 206 TRP A CA 1
ATOM 1034 C C . TRP A 1 206 ? -61.954 15.445 -6.730 1.00 30.89 206 TRP A C 1
ATOM 1035 O O . TRP A 1 206 ? -62.800 15.518 -5.838 1.00 30.45 206 TRP A O 1
ATOM 1046 N N . ALA A 1 207 ? -62.263 15.283 -8.030 1.00 26.80 207 ALA A N 1
ATOM 1047 C CA . ALA A 1 207 ? -63.636 15.196 -8.536 1.00 26.29 207 ALA A CA 1
ATOM 1048 C C . ALA A 1 207 ? -64.127 13.753 -8.611 1.00 29.29 207 ALA A C 1
ATOM 1049 O O . ALA A 1 207 ? -63.471 12.916 -9.230 1.00 28.92 207 ALA A O 1
ATOM 1051 N N . VAL A 1 208 ? -65.298 13.478 -8.013 1.00 25.02 208 VAL A N 1
ATOM 1052 C CA . VAL A 1 208 ? -65.909 12.149 -7.999 1.00 24.41 208 VAL A CA 1
ATOM 1053 C C . VAL A 1 208 ? -66.802 11.981 -9.219 1.00 27.44 208 VAL A C 1
ATOM 1054 O O . VAL A 1 208 ? -66.708 10.962 -9.903 1.00 27.06 208 VAL A O 1
ATOM 1058 N N . GLN A 1 209 ? -67.714 12.943 -9.448 1.00 23.40 209 GLN A N 1
ATOM 1059 C CA . GLN A 1 209 ? -68.684 12.875 -10.539 1.00 22.95 209 GLN A CA 1
ATOM 1060 C C . GLN A 1 209 ? -68.937 14.250 -11.164 1.00 26.47 209 GLN A C 1
ATOM 1061 O O . GLN A 1 209 ? -69.179 15.214 -10.441 1.00 25.75 209 GLN A O 1
ATOM 1067 N N . ALA A 1 210 ? -68.894 14.324 -12.507 1.00 23.19 210 ALA A N 1
ATOM 1068 C CA . ALA A 1 210 ? -69.163 15.544 -13.273 1.00 23.06 210 ALA A CA 1
ATOM 1069 C C . ALA A 1 210 ? -70.617 15.448 -13.747 1.00 26.76 210 ALA A C 1
ATOM 1070 O O . ALA A 1 210 ? -70.898 14.888 -14.808 1.00 26.15 210 ALA A O 1
ATOM 1072 N N . LEU A 1 211 ? -71.543 15.946 -12.918 1.00 23.44 211 LEU A N 1
ATOM 1073 C CA . LEU A 1 211 ? -72.982 15.837 -13.163 1.00 23.24 211 LEU A CA 1
ATOM 1074 C C . LEU A 1 211 ? -73.533 16.750 -14.264 1.00 26.91 211 LEU A C 1
ATOM 1075 O O . LEU A 1 211 ? -73.127 17.909 -14.356 1.00 26.40 211 LEU A O 1
ATOM 1080 N N . PRO A 1 212 ? -74.541 16.277 -15.037 1.00 23.41 212 PRO A N 1
ATOM 1081 C CA . PRO A 1 212 ? -75.161 17.136 -16.055 1.00 23.16 212 PRO A CA 1
ATOM 1082 C C . PRO A 1 212 ? -76.303 17.964 -15.446 1.00 26.66 212 PRO A C 1
ATOM 1083 O O . PRO A 1 212 ? -76.455 18.003 -14.224 1.00 25.97 212 PRO A O 1
ATOM 1087 N N . GLY A 1 213 ? -77.089 18.623 -16.295 1.00 23.20 213 GLY A N 1
ATOM 1088 C CA . GLY A 1 213 ? -78.217 19.437 -15.861 1.00 23.03 213 GLY A CA 1
ATOM 1089 C C . GLY A 1 213 ? -79.360 18.660 -15.237 1.00 27.05 213 GLY A C 1
ATOM 1090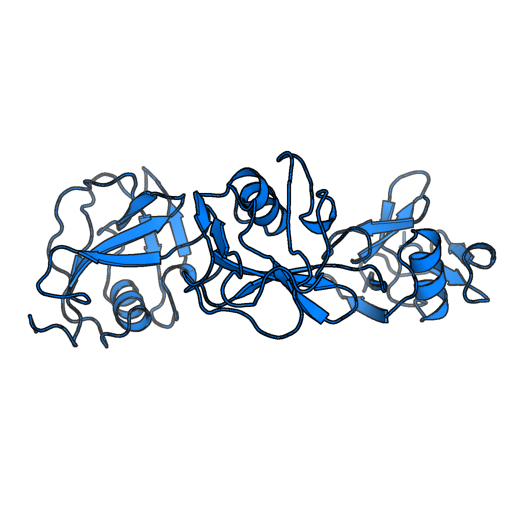 O O . GLY A 1 213 ? -79.506 17.458 -15.471 1.00 26.70 213 GLY A O 1
ATOM 1091 N N . LEU A 1 214 ? -80.155 19.358 -14.402 1.00 23.63 214 LEU A N 1
ATOM 1092 C CA . LEU A 1 214 ? -81.329 18.848 -13.680 1.00 23.44 214 LEU A CA 1
ATOM 1093 C C . LEU A 1 214 ? -81.017 17.856 -12.531 1.00 27.65 214 LEU A C 1
ATOM 1094 O O . LEU A 1 214 ? -81.967 17.359 -11.923 1.00 27.16 214 LEU A O 1
ATOM 1099 N N . HIS A 1 215 ? -79.732 17.616 -12.173 1.00 24.63 215 HIS A N 1
ATOM 1100 C CA . HIS A 1 215 ? -79.409 16.756 -11.027 1.00 24.71 215 HIS A CA 1
ATOM 1101 C C . HIS A 1 215 ? -79.646 17.606 -9.781 1.00 28.48 215 HIS A C 1
ATOM 1102 O O . HIS A 1 215 ? -80.325 17.173 -8.854 1.00 28.04 215 HIS A O 1
ATOM 1109 N N . PHE A 1 216 ? -79.096 18.830 -9.788 1.00 24.96 216 PHE A N 1
ATOM 1110 C CA . PHE A 1 216 ? -79.306 19.834 -8.751 1.00 24.72 216 PHE A CA 1
ATOM 1111 C C . PHE A 1 216 ? -80.328 20.822 -9.315 1.00 28.53 216 PHE A C 1
ATOM 1112 O O . PHE A 1 216 ? -80.733 20.685 -10.472 1.00 28.07 216 PHE A O 1
ATOM 1120 N N . THR A 1 217 ? -80.743 21.814 -8.517 1.00 25.08 217 THR A N 1
ATOM 1121 C CA . THR A 1 217 ? -81.707 22.822 -8.972 1.00 24.81 217 THR A CA 1
ATOM 1122 C C . THR A 1 217 ? -81.057 23.688 -10.061 1.00 28.10 217 THR A C 1
ATOM 1123 O O . THR A 1 217 ? -79.908 24.083 -9.888 1.00 27.62 217 THR A O 1
ATOM 1127 N N . PRO A 1 218 ? -81.747 23.997 -11.180 1.00 24.30 218 PRO A N 1
ATOM 1128 C CA . PRO A 1 218 ? -81.124 24.847 -12.206 1.00 23.94 218 PRO A CA 1
ATOM 1129 C C . PRO A 1 218 ? -80.993 26.297 -11.741 1.00 27.58 218 PRO A C 1
ATOM 1130 O O . PRO A 1 218 ? -81.830 26.787 -10.983 1.00 27.21 218 PRO A O 1
ATOM 1134 N N . GLY A 1 219 ? -79.936 26.959 -12.190 1.00 23.95 219 GLY A N 1
ATOM 1135 C CA . GLY A 1 219 ? -79.644 28.337 -11.822 1.00 23.66 219 GLY A CA 1
ATOM 1136 C C . GLY A 1 219 ? -80.478 29.374 -12.543 1.00 27.01 219 GLY A C 1
ATOM 1137 O O . GLY A 1 219 ? -81.367 29.040 -13.330 1.00 26.42 219 GLY A O 1
ATOM 1138 N N . ARG A 1 220 ? -80.189 30.648 -12.252 1.00 23.42 220 ARG A N 1
ATOM 1139 C CA . ARG A 1 220 ? -80.870 31.809 -12.829 1.00 23.09 220 ARG A CA 1
ATOM 1140 C C . ARG A 1 220 ? -79.838 32.850 -13.267 1.00 26.43 220 ARG A C 1
ATOM 1141 O O . ARG A 1 220 ? -78.652 32.721 -12.955 1.00 26.07 220 ARG A O 1
ATOM 1149 N N . GLY A 1 221 ? -80.302 33.866 -13.985 1.00 22.47 221 GLY A N 1
ATOM 1150 C CA . GLY A 1 221 ? -79.449 34.949 -14.456 1.00 22.02 221 GLY A CA 1
ATOM 1151 C C . GLY A 1 221 ? -78.646 34.579 -15.689 1.00 25.01 221 GLY A C 1
ATOM 1152 O O . GLY A 1 221 ? -79.154 33.866 -16.558 1.00 24.70 221 GLY A O 1
ATOM 1153 N N . PRO A 1 222 ? -77.390 35.054 -15.817 1.00 20.76 222 PRO A N 1
ATOM 1154 C CA . PRO A 1 222 ? -76.612 34.739 -17.025 1.00 20.31 222 PRO A CA 1
ATOM 1155 C C . PRO A 1 222 ? -75.986 33.349 -17.039 1.00 23.18 222 PRO A C 1
ATOM 1156 O O . PRO A 1 222 ? -75.918 32.677 -16.013 1.00 22.73 222 PRO A O 1
ATOM 1160 N N . ILE A 1 223 ? -75.531 32.932 -18.228 1.00 19.08 223 ILE A N 1
ATOM 1161 C CA . ILE A 1 223 ? -74.833 31.669 -18.463 1.00 18.63 223 ILE A CA 1
ATOM 1162 C C . ILE A 1 223 ? -73.467 32.096 -18.994 1.00 22.29 223 ILE A C 1
ATOM 1163 O O . ILE A 1 223 ? -73.372 32.515 -20.144 1.00 21.91 223 ILE A O 1
ATOM 1168 N N . HIS A 1 224 ? -72.427 32.048 -18.148 1.00 18.65 224 HIS A N 1
ATOM 1169 C CA . HIS A 1 224 ? -71.089 32.495 -18.540 1.00 18.34 224 HIS A CA 1
ATOM 1170 C C . HIS A 1 224 ? -70.372 31.564 -19.510 1.00 22.31 224 HIS A C 1
ATOM 1171 O O . HIS A 1 224 ? -69.473 32.035 -20.205 1.00 21.96 224 HIS A O 1
ATOM 1178 N N . ARG A 1 225 ? -70.714 30.258 -19.542 1.00 18.90 225 ARG A N 1
ATOM 1179 C CA . ARG A 1 225 ? -70.046 29.304 -20.431 1.00 18.84 225 ARG A CA 1
ATOM 1180 C C . ARG A 1 225 ? -71.016 28.312 -21.079 1.00 23.54 225 ARG A C 1
ATOM 1181 O O . ARG A 1 225 ? -71.699 27.578 -20.366 1.00 23.15 225 ARG A O 1
ATOM 1189 N N . ASP A 1 226 ? -71.043 28.265 -22.429 1.00 20.73 226 ASP A N 1
ATOM 1190 C CA . ASP A 1 226 ? -71.843 27.300 -23.195 1.00 20.83 226 ASP A CA 1
ATOM 1191 C C . ASP A 1 226 ? -71.022 26.029 -23.487 1.00 25.16 226 ASP A C 1
ATOM 1192 O O . ASP A 1 226 ? -71.604 25.004 -23.836 1.00 24.54 226 ASP A O 1
ATOM 1197 N N . GLN A 1 227 ? -69.681 26.097 -23.365 1.00 22.45 227 GLN A N 1
ATOM 1198 C CA . GLN A 1 227 ? -68.790 24.957 -23.594 1.00 22.72 227 GLN A CA 1
ATOM 1199 C C . GLN A 1 227 ? -67.478 25.178 -22.821 1.00 27.49 227 GLN A C 1
ATOM 1200 O O . GLN A 1 227 ? -66.944 26.285 -22.847 1.00 27.01 227 GLN A O 1
ATOM 1206 N N . VAL A 1 228 ? -66.993 24.144 -22.105 1.00 24.94 228 VAL A N 1
ATOM 1207 C CA . VAL A 1 228 ? -65.748 24.193 -21.322 1.00 25.15 228 VAL A CA 1
ATOM 1208 C C . VAL A 1 228 ? -64.909 22.969 -21.702 1.00 30.03 228 VAL A C 1
ATOM 1209 O O . VAL A 1 228 ? -65.464 21.878 -21.845 1.00 29.57 228 VAL A O 1
ATOM 1213 N N . ASN A 1 229 ? -63.583 23.148 -21.869 1.00 27.46 229 ASN A N 1
ATOM 1214 C CA . ASN A 1 229 ? -62.683 22.056 -22.251 1.00 27.79 229 ASN A CA 1
ATOM 1215 C C . ASN A 1 229 ? -61.331 22.165 -21.528 1.00 32.09 229 ASN A C 1
ATOM 1216 O O . ASN A 1 229 ? -60.316 22.500 -22.140 1.00 31.69 229 ASN A O 1
ATOM 1221 N N . CYS A 1 230 ? -61.322 21.855 -20.220 1.00 28.95 230 CYS A N 1
ATOM 1222 C CA . CYS A 1 230 ? -60.105 21.894 -19.406 1.00 28.97 230 CYS A CA 1
ATOM 1223 C C . CYS A 1 230 ? -59.217 20.701 -19.728 1.00 33.37 230 CYS A C 1
ATOM 1224 O O . CYS A 1 230 ? -59.725 19.598 -19.938 1.00 33.03 230 CYS A O 1
ATOM 1227 N N . SER A 1 231 ? -57.894 20.907 -19.712 1.00 30.21 231 SER A N 1
ATOM 1228 C CA . SER A 1 231 ? -56.926 19.828 -19.907 1.00 30.19 231 SER A CA 1
ATOM 1229 C C . SER A 1 231 ? -56.814 18.992 -18.618 1.00 34.35 231 SER A C 1
ATOM 1230 O O . SER A 1 231 ? -56.595 17.783 -18.695 1.00 34.02 231 SER A O 1
ATOM 1233 N N . GLY A 1 232 ? -56.972 19.650 -17.463 1.00 30.94 232 GLY A N 1
ATOM 1234 C CA . GLY A 1 232 ? -56.902 19.026 -16.145 1.00 30.72 232 GLY A CA 1
ATOM 1235 C C . GLY A 1 232 ? -55.945 19.728 -15.199 1.00 34.54 232 GLY A C 1
ATOM 1236 O O . GLY A 1 232 ? -56.183 19.751 -13.989 1.00 34.15 232 GLY A O 1
ATOM 1237 N N . ALA A 1 233 ? -54.854 20.309 -15.743 1.00 30.96 233 ALA A N 1
ATOM 1238 C CA . ALA A 1 233 ? -53.819 20.993 -14.961 1.00 30.64 233 ALA A CA 1
ATOM 1239 C C . ALA A 1 233 ? -54.084 22.488 -14.685 1.00 33.86 233 ALA A C 1
ATOM 1240 O O . ALA A 1 233 ? -53.251 23.112 -14.024 1.00 33.42 233 ALA A O 1
ATOM 1242 N N . GLU A 1 234 ? -55.210 23.069 -15.166 1.00 29.87 234 GLU A N 1
ATOM 1243 C CA . GLU A 1 234 ? -55.493 24.495 -14.936 1.00 29.39 234 GLU A CA 1
ATOM 1244 C C . GLU A 1 234 ? -55.747 24.801 -13.460 1.00 32.75 234 GLU A C 1
ATOM 1245 O O . GLU A 1 234 ? -56.372 24.002 -12.761 1.00 32.20 234 GLU A O 1
ATOM 1251 N N . ALA A 1 235 ? -55.267 25.968 -12.998 1.00 29.07 235 ALA A N 1
ATOM 1252 C CA . ALA A 1 235 ? -55.438 26.409 -11.613 1.00 28.79 235 ALA A CA 1
ATOM 1253 C C . ALA A 1 235 ? -56.870 26.870 -11.348 1.00 32.26 235 ALA A C 1
ATOM 1254 O O . ALA A 1 235 ? -57.371 26.653 -10.248 1.00 31.84 235 ALA A O 1
ATOM 1256 N N . TYR A 1 236 ? -57.516 27.521 -12.340 1.00 28.46 236 TYR A N 1
ATOM 1257 C CA . TYR A 1 236 ? -58.895 28.007 -12.231 1.00 28.05 236 TYR A CA 1
ATOM 1258 C C . TYR A 1 236 ? -59.727 27.568 -13.435 1.00 31.13 236 TYR A C 1
ATOM 1259 O O . TYR A 1 236 ? -59.175 27.240 -14.485 1.00 30.48 236 TYR A O 1
ATOM 1268 N N . LEU A 1 237 ? -61.061 27.589 -13.286 1.00 27.45 237 LEU A N 1
ATOM 1269 C CA . LEU A 1 237 ? -61.996 27.215 -14.355 1.00 27.14 237 LEU A CA 1
ATOM 1270 C C . LEU A 1 237 ? -61.980 28.251 -15.487 1.00 31.11 237 LEU A C 1
ATOM 1271 O O . LEU A 1 237 ? -62.106 27.880 -16.652 1.00 30.79 237 LEU A O 1
ATOM 1276 N N . TRP A 1 238 ? -61.834 29.541 -15.140 1.00 27.62 238 TRP A N 1
ATOM 1277 C CA . TRP A 1 238 ? -61.772 30.636 -16.122 1.00 27.43 238 TRP A CA 1
ATOM 1278 C C . TRP A 1 238 ? -60.514 30.583 -17.009 1.00 31.39 238 TRP A C 1
ATOM 1279 O O . TRP A 1 238 ? -60.554 31.099 -18.125 1.00 30.96 238 TRP A O 1
ATOM 1290 N N . ASP A 1 239 ? -59.419 29.941 -16.543 1.00 28.08 239 ASP A N 1
ATOM 1291 C CA . ASP A 1 239 ? -58.199 29.785 -17.347 1.00 27.95 239 ASP A CA 1
ATOM 1292 C C . ASP A 1 239 ? -58.390 28.765 -18.484 1.00 32.02 239 ASP A C 1
ATOM 1293 O O . ASP A 1 239 ? -57.632 28.805 -19.453 1.00 31.60 239 ASP A O 1
ATOM 1298 N N . CYS A 1 240 ? -59.375 27.844 -18.365 1.00 28.74 240 CYS A N 1
ATOM 1299 C CA . CYS A 1 240 ? -59.640 26.825 -19.387 1.00 28.64 240 CYS A CA 1
ATOM 1300 C C . CYS A 1 240 ? -60.173 27.450 -20.672 1.00 31.97 240 CYS A C 1
ATOM 1301 O O . CYS A 1 240 ? -60.940 28.412 -20.605 1.00 31.60 240 CYS A O 1
ATOM 1304 N N . PRO A 1 241 ? -59.883 26.848 -21.844 1.00 28.00 241 PRO A N 1
ATOM 1305 C CA . PRO A 1 241 ? -60.475 27.357 -23.089 1.00 27.62 241 PRO A CA 1
ATOM 1306 C C . PRO A 1 241 ? -61.951 26.955 -23.163 1.00 30.84 241 PRO A C 1
ATOM 1307 O O . PRO A 1 241 ? -62.308 25.846 -22.759 1.00 30.35 241 PRO A O 1
ATOM 1311 N N . GLY A 1 242 ? -62.793 27.861 -23.645 1.00 26.95 242 GLY A N 1
ATOM 1312 C CA . GLY A 1 242 ? -64.228 27.621 -23.753 1.00 26.44 242 GLY A CA 1
ATOM 1313 C C . GLY A 1 242 ? -64.936 28.587 -24.678 1.00 29.65 242 GLY A C 1
ATOM 1314 O O . GLY A 1 242 ? -64.289 29.292 -25.455 1.00 29.27 242 GLY A O 1
ATOM 1315 N N . LEU A 1 243 ? -66.276 28.616 -24.596 1.00 25.67 243 LEU A N 1
ATOM 1316 C CA . LEU A 1 243 ? -67.127 29.505 -25.391 1.00 25.23 243 LEU A CA 1
ATOM 1317 C C . LEU A 1 243 ? -68.032 30.295 -24.446 1.00 28.66 243 LEU A C 1
ATOM 1318 O O . LEU A 1 243 ? -68.547 29.714 -23.495 1.00 28.14 243 LEU A O 1
ATOM 1323 N N . PRO A 1 244 ? -68.283 31.596 -24.700 1.00 25.11 244 PRO A N 1
ATOM 1324 C CA . PRO A 1 244 ? -69.163 32.364 -23.801 1.00 24.92 244 PRO A CA 1
ATOM 1325 C C . PRO A 1 244 ? -70.655 32.060 -24.000 1.00 28.88 244 PRO A C 1
ATOM 1326 O O . PRO A 1 244 ? -71.013 31.151 -24.750 1.00 28.41 244 PRO A O 1
ATOM 1330 N N . GLY A 1 245 ? -71.509 32.808 -23.304 1.00 25.49 245 GLY A N 1
ATOM 1331 C CA . GLY A 1 245 ? -72.955 32.669 -23.412 1.00 25.30 245 GLY A CA 1
ATOM 1332 C C . GLY A 1 245 ? -73.504 33.232 -24.707 1.00 29.22 245 GLY A C 1
ATOM 1333 O O . GLY A 1 245 ? -73.781 34.431 -24.787 1.00 28.92 245 GLY A O 1
ATOM 1334 N N . GLN A 1 246 ? -73.671 32.367 -25.728 1.00 25.65 246 GLN A N 1
ATOM 1335 C CA . GLN A 1 246 ? -74.196 32.737 -27.048 1.00 25.41 246 GLN A CA 1
ATOM 1336 C C . GLN A 1 246 ? -75.645 32.226 -27.278 1.00 28.86 246 GLN A C 1
ATOM 1337 O O . GLN A 1 246 ? -76.016 31.973 -28.427 1.00 28.48 246 GLN A O 1
ATOM 1343 N N . HIS A 1 247 ? -76.454 32.080 -26.189 1.00 25.10 247 HIS A N 1
ATOM 1344 C CA A HIS A 1 247 ? -77.845 31.612 -26.235 0.47 24.74 247 HIS A CA 1
ATOM 1345 C CA B HIS A 1 247 ? -77.849 31.626 -26.261 0.53 24.85 247 HIS A CA 1
ATOM 1346 C C . HIS A 1 247 ? -78.000 30.199 -26.838 1.00 28.05 247 HIS A C 1
ATOM 1347 O O . HIS A 1 247 ? -79.088 29.835 -27.288 1.00 27.57 247 HIS A O 1
ATOM 1360 N N . TYR A 1 248 ? -76.928 29.374 -26.793 1.00 23.91 248 TYR A N 1
ATOM 1361 C CA . TYR A 1 248 ? -76.958 27.998 -27.307 1.00 23.38 248 TYR A CA 1
ATOM 1362 C C . TYR A 1 248 ? -77.475 27.065 -26.221 1.00 27.10 248 TYR A C 1
ATOM 1363 O O . TYR A 1 248 ? -78.316 26.212 -26.500 1.00 26.66 248 TYR A O 1
ATOM 1372 N N . CYS A 1 249 ? -76.943 27.211 -24.996 1.00 23.63 249 CYS A N 1
ATOM 1373 C CA . CYS A 1 249 ? -77.366 26.445 -23.824 1.00 23.33 249 CYS A CA 1
ATOM 1374 C C . CYS A 1 249 ? -78.403 27.267 -23.062 1.00 26.43 249 CYS A C 1
ATOM 1375 O O . CYS A 1 249 ? -78.570 28.460 -23.320 1.00 25.91 249 CYS A O 1
ATOM 1378 N N . GLY A 1 250 ? -79.073 26.613 -22.123 1.00 22.52 250 GLY A N 1
ATOM 1379 C CA . GLY A 1 250 ? -80.074 27.226 -21.259 1.00 22.09 250 GLY A CA 1
ATOM 1380 C C . GLY A 1 250 ? -79.882 26.791 -19.822 1.00 25.30 250 GLY A C 1
ATOM 1381 O O . GLY A 1 250 ? -78.977 26.001 -19.536 1.00 24.78 250 GLY A O 1
ATOM 1382 N N . HIS A 1 251 ? -80.731 27.286 -18.902 1.00 21.57 251 HIS A N 1
ATOM 1383 C CA . HIS A 1 251 ? -80.619 26.918 -17.486 1.00 21.30 251 HIS A CA 1
ATOM 1384 C C . HIS A 1 251 ? -80.986 25.450 -17.210 1.00 24.45 251 HIS A C 1
ATOM 1385 O O . HIS A 1 251 ? -80.587 24.921 -16.174 1.00 23.92 251 HIS A O 1
ATOM 1392 N N . LYS A 1 252 ? -81.694 24.781 -18.148 1.00 20.55 252 LYS A N 1
ATOM 1393 C CA . LYS A 1 252 ? -82.012 23.350 -18.065 1.00 20.07 252 LYS A CA 1
ATOM 1394 C C . LYS A 1 252 ? -80.707 22.528 -18.043 1.00 23.66 252 LYS A C 1
ATOM 1395 O O . LYS A 1 252 ? -80.653 21.493 -17.383 1.00 23.20 252 LYS A O 1
ATOM 1401 N N . GLU A 1 253 ? -79.662 23.009 -18.752 1.00 20.03 253 GLU A N 1
ATOM 1402 C CA . GLU A 1 253 ? -78.361 22.350 -18.880 1.00 19.70 253 GLU A CA 1
ATOM 1403 C C . GLU A 1 253 ? -77.283 22.855 -17.886 1.00 23.35 253 GLU A C 1
ATOM 1404 O O . GLU A 1 253 ? -76.099 22.668 -18.162 1.00 22.83 253 GLU A O 1
ATOM 1410 N N . ASP A 1 254 ? -77.661 23.451 -16.734 1.00 19.88 254 ASP A N 1
ATOM 1411 C CA . ASP A 1 254 ? -76.666 23.957 -15.773 1.00 19.65 254 ASP A CA 1
ATOM 1412 C C . ASP A 1 254 ? -75.865 22.834 -15.101 1.00 23.28 254 ASP A C 1
ATOM 1413 O O . ASP A 1 254 ? -76.409 22.089 -14.289 1.00 22.75 254 ASP A O 1
ATOM 1418 N N . ALA A 1 255 ? -74.562 22.742 -15.434 1.00 19.95 255 ALA A N 1
ATOM 1419 C CA . ALA A 1 255 ? -73.647 21.714 -14.925 1.00 19.82 255 ALA A CA 1
ATOM 1420 C C . ALA A 1 255 ? -73.445 21.765 -13.414 1.00 23.79 255 ALA A C 1
ATOM 1421 O O . ALA A 1 255 ? -73.553 22.829 -12.805 1.00 23.37 255 ALA A O 1
ATOM 1423 N N . GLY A 1 256 ? -73.123 20.605 -12.847 1.00 20.46 256 GLY A N 1
ATOM 1424 C CA . GLY A 1 256 ? -72.867 20.424 -11.424 1.00 20.25 256 GLY A CA 1
ATOM 1425 C C . GLY A 1 256 ? -71.619 19.602 -11.177 1.00 24.14 256 GLY A C 1
ATOM 1426 O O . GLY A 1 256 ? -70.954 19.176 -12.125 1.00 23.46 256 GLY A O 1
ATOM 1427 N N . VAL A 1 257 ? -71.281 19.389 -9.897 1.00 21.11 257 VAL A N 1
ATOM 1428 C CA . VAL A 1 257 ? -70.092 18.625 -9.518 1.00 21.14 257 VAL A CA 1
ATOM 1429 C C . VAL A 1 257 ? -70.225 18.030 -8.110 1.00 25.48 257 VAL A C 1
ATOM 1430 O O . VAL A 1 257 ? -70.955 18.570 -7.281 1.00 25.05 257 VAL A O 1
ATOM 1434 N N . VAL A 1 258 ? -69.529 16.905 -7.864 1.00 22.46 258 VAL A N 1
ATOM 1435 C CA . VAL A 1 258 ? -69.460 16.235 -6.563 1.00 22.46 258 VAL A CA 1
ATOM 1436 C C . VAL A 1 258 ? -67.972 15.998 -6.305 1.00 26.62 258 VAL A C 1
ATOM 1437 O O . VAL A 1 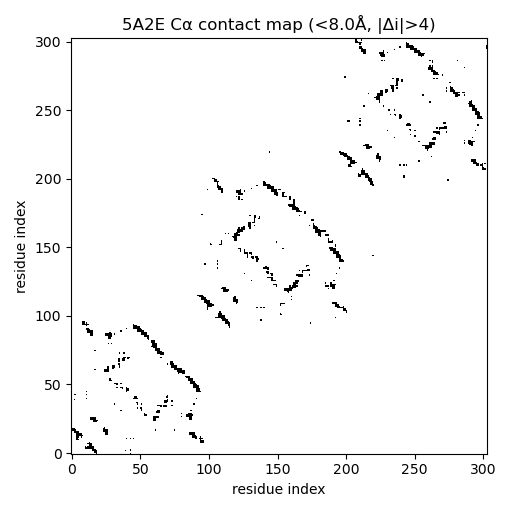258 ? -67.343 15.253 -7.054 1.00 26.15 258 VAL A O 1
ATOM 1441 N N . CYS A 1 259 ? -67.400 16.674 -5.296 1.00 23.47 259 CYS A N 1
ATOM 1442 C CA . CYS A 1 259 ? -65.979 16.550 -4.968 1.00 23.42 259 CYS A CA 1
ATOM 1443 C C . CYS A 1 259 ? -65.759 15.485 -3.892 1.00 26.46 259 CYS A C 1
ATOM 1444 O O . CYS A 1 259 ? -66.717 15.005 -3.285 1.00 25.96 259 CYS A O 1
ATOM 1447 N N . SER A 1 260 ? -64.490 15.108 -3.679 1.00 22.50 260 SER A N 1
ATOM 1448 C CA . SER A 1 260 ? -64.095 14.075 -2.713 1.00 22.10 260 SER A CA 1
ATOM 1449 C C . SER A 1 260 ? -64.444 14.409 -1.254 1.00 25.53 260 SER A C 1
ATOM 1450 O O . SER A 1 260 ? -64.854 13.515 -0.514 1.00 25.09 260 SER A O 1
ATOM 1453 N N . GLU A 1 261 ? -64.298 15.682 -0.845 1.00 21.76 261 GLU A N 1
ATOM 1454 C CA . GLU A 1 261 ? -64.565 16.104 0.535 1.00 21.34 261 GLU A CA 1
ATOM 1455 C C . GLU A 1 261 ? -66.058 16.286 0.890 1.00 24.85 261 GLU A C 1
ATOM 1456 O O . GLU A 1 261 ? -66.353 16.556 2.055 1.00 24.49 261 GLU A O 1
ATOM 1462 N N . HIS A 1 262 ? -66.994 16.128 -0.073 1.00 21.12 262 HIS A N 1
ATOM 1463 C CA . HIS A 1 262 ? -68.432 16.259 0.210 1.00 20.78 262 HIS A CA 1
ATOM 1464 C C . HIS A 1 262 ? -68.927 15.082 1.060 1.00 24.51 262 HIS A C 1
ATOM 1465 O O . HIS A 1 262 ? -68.422 13.971 0.910 1.00 24.14 262 HIS A O 1
ATOM 1472 N N . GLN A 1 263 ? -69.913 15.335 1.944 1.00 20.85 263 GLN A N 1
ATOM 1473 C CA . GLN A 1 263 ? -70.507 14.320 2.814 1.00 20.53 263 GLN A CA 1
ATOM 1474 C C . GLN A 1 263 ? -72.032 14.313 2.682 1.00 24.22 263 GLN A C 1
ATOM 1475 O O . GLN A 1 263 ? -72.675 15.313 3.000 1.00 23.77 263 GLN A O 1
ATOM 1481 N N . SER A 1 264 ? -72.600 13.183 2.218 1.00 20.67 264 SER A N 1
ATOM 1482 C CA . SER A 1 264 ? -74.044 12.972 2.070 1.00 20.39 264 SER A CA 1
ATOM 1483 C C . SER A 1 264 ? -74.405 11.731 2.888 1.00 23.37 264 SER A C 1
ATOM 1484 O O . SER A 1 264 ? -73.633 10.774 2.882 1.00 22.79 264 SER A O 1
ATOM 1487 N N . TRP A 1 265 ? -75.558 11.743 3.589 1.00 19.41 265 TRP A N 1
ATOM 1488 C CA . TRP A 1 265 ? -75.979 10.630 4.451 1.00 18.95 265 TRP A CA 1
ATOM 1489 C C . TRP A 1 265 ? -77.299 9.990 4.033 1.00 22.79 265 TRP A C 1
ATOM 1490 O O . TRP A 1 265 ? -78.108 10.603 3.338 1.00 22.39 265 TRP A O 1
ATOM 1501 N N . ARG A 1 266 ? -77.510 8.748 4.492 1.00 19.32 266 ARG A N 1
ATOM 1502 C CA . ARG A 1 266 ? -78.732 7.974 4.254 1.00 19.11 266 ARG A CA 1
ATOM 1503 C C . ARG A 1 266 ? -78.834 6.831 5.271 1.00 23.29 266 ARG A C 1
ATOM 1504 O O . ARG A 1 266 ? -77.854 6.537 5.958 1.00 22.69 266 ARG A O 1
ATOM 1512 N N . LEU A 1 267 ? -80.010 6.184 5.354 1.00 20.23 267 LEU A N 1
ATOM 1513 C CA . LEU A 1 267 ? -80.239 5.061 6.266 1.00 20.15 267 LEU A CA 1
ATOM 1514 C C . LEU A 1 267 ? -80.838 3.879 5.509 1.00 24.60 267 LEU A C 1
ATOM 1515 O O . LEU A 1 267 ? -82.027 3.888 5.192 1.00 24.14 267 LEU A O 1
ATOM 1520 N N . THR A 1 268 ? -80.003 2.867 5.214 1.00 21.76 268 THR A N 1
ATOM 1521 C CA . THR A 1 268 ? -80.392 1.667 4.471 1.00 21.92 268 THR A CA 1
ATOM 1522 C C . THR A 1 268 ? -80.528 0.455 5.394 1.00 26.27 268 THR A C 1
ATOM 1523 O O . THR A 1 268 ? -79.812 0.362 6.390 1.00 25.85 268 THR A O 1
ATOM 1527 N N . GLY A 1 269 ? -81.416 -0.470 5.029 1.00 23.16 269 GLY A N 1
ATOM 1528 C CA . GLY A 1 269 ? -81.656 -1.701 5.776 1.00 23.18 269 GLY A CA 1
ATOM 1529 C C . GLY A 1 269 ? -82.984 -1.754 6.505 1.00 27.41 269 GLY A C 1
ATOM 1530 O O . GLY A 1 269 ? -83.598 -2.821 6.587 1.00 27.06 269 GLY A O 1
ATOM 1531 N N . GLY A 1 270 ? -83.428 -0.615 7.035 1.00 24.11 270 GLY A N 1
ATOM 1532 C CA . GLY A 1 270 ? -84.675 -0.526 7.785 1.00 23.97 270 GLY A CA 1
ATOM 1533 C C . GLY A 1 270 ? -85.931 -0.532 6.939 1.00 27.77 270 GLY A C 1
ATOM 1534 O O . GLY A 1 270 ? -85.893 -0.827 5.742 1.00 27.12 270 GLY A O 1
ATOM 1535 N N . ALA A 1 271 ? -87.062 -0.199 7.576 1.00 24.59 271 ALA A N 1
ATOM 1536 C CA . ALA A 1 271 ? -88.375 -0.174 6.929 1.00 24.49 271 ALA A CA 1
ATOM 1537 C C . ALA A 1 271 ? -88.529 0.979 5.935 1.00 28.23 271 ALA A C 1
ATOM 1538 O O . ALA A 1 271 ? -89.150 0.789 4.889 1.00 27.94 271 ALA A O 1
ATOM 1540 N N . ASP A 1 272 ? -87.992 2.169 6.266 1.00 24.47 272 ASP A N 1
ATOM 1541 C CA . ASP A 1 272 ? -88.086 3.350 5.403 1.00 24.13 272 ASP A CA 1
ATOM 1542 C C . ASP A 1 272 ? -86.810 4.218 5.476 1.00 27.30 272 ASP A C 1
ATOM 1543 O O . ASP A 1 272 ? -85.827 3.814 6.098 1.00 26.76 272 ASP A O 1
ATOM 1548 N N . ARG A 1 273 ? -86.824 5.390 4.811 1.00 23.43 273 ARG A N 1
ATOM 1549 C CA . ARG A 1 273 ? -85.682 6.313 4.731 1.00 22.97 273 ARG A CA 1
ATOM 1550 C C . ARG A 1 273 ? -85.078 6.801 6.063 1.00 26.14 273 ARG A C 1
ATOM 1551 O O . ARG A 1 273 ? -83.915 7.203 6.038 1.00 25.44 273 ARG A O 1
ATOM 1559 N N . CYS A 1 274 ? -85.847 6.810 7.187 1.00 22.58 274 CYS A N 1
ATOM 1560 C CA A CYS A 1 274 ? -85.367 7.272 8.497 0.50 22.36 274 CYS A CA 1
ATOM 1561 C CA B CYS A 1 274 ? -85.345 7.269 8.487 0.50 22.32 274 CYS A CA 1
ATOM 1562 C C . CYS A 1 274 ? -85.193 6.095 9.478 1.00 26.04 274 CYS A C 1
ATOM 1563 O O . CYS A 1 274 ? -85.596 6.182 10.641 1.00 25.40 274 CYS A O 1
ATOM 1568 N N . GLU A 1 275 ? -84.564 4.997 9.017 1.00 22.62 275 GLU A N 1
ATOM 1569 C CA . GLU A 1 275 ? -84.312 3.803 9.836 1.00 22.35 275 GLU A CA 1
ATOM 1570 C C . GLU A 1 275 ? -83.301 2.886 9.132 1.00 25.54 275 GLU A C 1
ATOM 1571 O O . GLU A 1 275 ? -83.444 2.652 7.931 1.00 25.24 275 GLU A O 1
ATOM 1577 N N . GLY A 1 276 ? -82.308 2.384 9.873 1.00 21.43 276 GLY A N 1
ATOM 1578 C CA . GLY A 1 276 ? -81.304 1.466 9.338 1.00 21.09 276 GLY A CA 1
ATOM 1579 C C . GLY A 1 276 ? -79.860 1.797 9.659 1.00 24.39 276 GLY A C 1
ATOM 1580 O O . GLY A 1 276 ? -79.573 2.514 10.620 1.00 23.84 276 GLY A O 1
ATOM 1581 N N . GLN A 1 277 ? -78.938 1.252 8.842 1.00 20.63 277 GLN A N 1
ATOM 1582 C CA . GLN A 1 277 ? -77.493 1.440 8.996 1.00 20.31 277 GLN A CA 1
ATOM 1583 C C . GLN A 1 277 ? -77.086 2.846 8.578 1.00 24.03 277 GLN A C 1
ATOM 1584 O O . GLN A 1 277 ? -77.481 3.298 7.508 1.00 23.45 277 GLN A O 1
ATOM 1590 N N . VAL A 1 278 ? -76.248 3.509 9.390 1.00 20.70 278 VAL A N 1
ATOM 1591 C CA . VAL A 1 278 ? -75.796 4.873 9.112 1.00 20.53 278 VAL A CA 1
ATOM 1592 C C . VAL A 1 278 ? -74.703 4.816 8.046 1.00 24.41 278 VAL A C 1
ATOM 1593 O O . VAL A 1 278 ? -73.596 4.363 8.334 1.00 23.97 278 VAL A O 1
ATOM 1597 N N . GLU A 1 279 ? -75.017 5.270 6.821 1.00 20.98 279 GLU A N 1
ATOM 1598 C CA . GLU A 1 279 ? -74.067 5.298 5.710 1.00 20.80 279 GLU A CA 1
ATOM 1599 C C . GLU A 1 279 ? -73.675 6.742 5.398 1.00 24.64 279 GLU A C 1
ATOM 1600 O O . GLU A 1 279 ? -74.494 7.642 5.577 1.00 24.22 279 GLU A O 1
ATOM 1606 N N . VAL A 1 280 ? -72.425 6.961 4.945 1.00 21.15 280 VAL A N 1
ATOM 1607 C CA . VAL A 1 280 ? -71.919 8.294 4.593 1.00 20.98 280 VAL A CA 1
ATOM 1608 C C . VAL A 1 280 ? -71.079 8.224 3.307 1.00 25.10 280 VAL A C 1
ATOM 1609 O O . VAL A 1 280 ? -70.200 7.369 3.198 1.00 24.83 280 VAL A O 1
ATOM 1613 N N . HIS A 1 281 ? -71.364 9.114 2.335 1.00 21.57 281 HIS A N 1
ATOM 1614 C CA . HIS A 1 281 ? -70.654 9.163 1.056 1.00 21.34 281 HIS A CA 1
ATOM 1615 C C . HIS A 1 281 ? -69.516 10.185 1.136 1.00 25.15 281 HIS A C 1
ATOM 1616 O O . HIS A 1 281 ? -69.727 11.366 0.863 1.00 24.85 281 HIS A O 1
ATOM 1623 N N . PHE A 1 282 ? -68.318 9.723 1.528 1.00 21.44 282 PHE A N 1
ATOM 1624 C CA . PHE A 1 282 ? -67.114 10.549 1.663 1.00 21.11 282 PHE A CA 1
ATOM 1625 C C . PHE A 1 282 ? -66.003 9.936 0.802 1.00 24.84 282 PHE A C 1
ATOM 1626 O O . PHE A 1 282 ? -65.890 8.712 0.739 1.00 24.39 282 PHE A O 1
ATOM 1634 N N . ARG A 1 283 ? -65.212 10.786 0.116 1.00 21.34 283 ARG A N 1
ATOM 1635 C CA . ARG A 1 283 ? -64.126 10.374 -0.788 1.00 21.06 283 ARG A CA 1
ATOM 1636 C C . ARG A 1 283 ? -64.652 9.547 -1.979 1.00 24.89 283 ARG A C 1
ATOM 1637 O O . ARG A 1 283 ? -63.974 8.638 -2.459 1.00 24.44 283 ARG A O 1
ATOM 1645 N N . GLY A 1 284 ? -65.847 9.898 -2.449 1.00 21.49 284 GLY A N 1
ATOM 1646 C CA . GLY A 1 284 ? -66.504 9.246 -3.575 1.00 21.32 284 GLY A CA 1
ATOM 1647 C C . GLY A 1 284 ? -66.895 7.793 -3.389 1.00 25.13 284 GLY A C 1
ATOM 1648 O O . GLY A 1 284 ? -67.067 7.084 -4.382 1.00 24.56 284 GLY A O 1
ATOM 1649 N N . VAL A 1 285 ? -67.059 7.338 -2.133 1.00 21.86 285 VAL A N 1
ATOM 1650 C CA . VAL A 1 285 ? -67.442 5.956 -1.819 1.00 21.72 285 VAL A CA 1
ATOM 1651 C C . VAL A 1 285 ? -68.308 5.926 -0.564 1.00 26.03 285 VAL A C 1
ATOM 1652 O O . VAL A 1 285 ? -68.088 6.725 0.346 1.00 25.62 285 VAL A O 1
ATOM 1656 N N . TRP A 1 286 ? -69.270 4.990 -0.500 1.00 22.97 286 TRP A N 1
ATOM 1657 C CA . TRP A 1 286 ? -70.128 4.841 0.678 1.00 22.99 286 TRP A CA 1
ATOM 1658 C C . TRP A 1 286 ? -69.324 4.200 1.810 1.00 28.02 286 TRP A C 1
ATOM 1659 O O . TRP A 1 286 ? -68.519 3.304 1.557 1.00 27.37 286 TRP A O 1
ATOM 1670 N N . ASN A 1 287 ? -69.505 4.704 3.042 1.00 25.74 287 ASN A N 1
ATOM 1671 C CA . ASN A 1 287 ? -68.779 4.246 4.229 1.00 26.01 287 ASN A CA 1
ATOM 1672 C C . ASN A 1 287 ? -69.719 4.060 5.409 1.00 30.94 287 ASN A C 1
ATOM 1673 O O . ASN A 1 287 ? -70.786 4.665 5.447 1.00 30.31 287 ASN A O 1
ATOM 1678 N N . THR A 1 288 ? -69.299 3.245 6.386 1.00 28.73 288 THR A N 1
ATOM 1679 C CA . THR A 1 288 ? -70.055 2.971 7.614 1.00 29.12 288 THR A CA 1
ATOM 1680 C C . THR A 1 288 ? -69.613 3.930 8.727 1.00 34.29 288 THR A C 1
ATOM 1681 O O . THR A 1 288 ? -68.585 4.595 8.590 1.00 33.72 288 THR A O 1
ATOM 1685 N N . VAL A 1 289 ? -70.388 3.994 9.827 1.00 32.14 289 VAL A N 1
ATOM 1686 C CA . VAL A 1 289 ? -70.080 4.831 10.994 1.00 32.65 289 VAL A CA 1
ATOM 1687 C C . VAL A 1 289 ? -69.741 3.916 12.177 1.00 38.51 289 VAL A C 1
ATOM 1688 O O . VAL A 1 289 ? -70.397 2.894 12.369 1.00 38.06 289 VAL A O 1
ATOM 1692 N N . CYS A 1 290 ? -68.721 4.289 12.969 1.00 36.81 290 CYS A N 1
ATOM 1693 C CA . CYS A 1 290 ? -68.265 3.500 14.118 1.00 37.53 290 CYS A CA 1
ATOM 1694 C C . CYS A 1 290 ? -69.241 3.614 15.285 1.00 40.36 290 CYS A C 1
ATOM 1695 O O . CYS A 1 290 ? -69.565 4.729 15.689 1.00 39.77 290 CYS A O 1
ATOM 1698 N N . ASP A 1 291 ? -69.673 2.467 15.855 1.00 36.40 291 ASP A N 1
ATOM 1699 C CA . ASP A 1 291 ? -70.607 2.451 16.987 1.00 35.94 291 ASP A CA 1
ATOM 1700 C C . ASP A 1 291 ? -69.940 2.718 18.352 1.00 39.24 291 ASP A C 1
ATOM 1701 O O . ASP A 1 291 ? -70.654 2.797 19.352 1.00 38.77 291 ASP A O 1
ATOM 1706 N N . SER A 1 292 ? -68.593 2.842 18.404 1.00 35.42 292 SER A N 1
ATOM 1707 C CA . SER A 1 292 ? -67.865 3.121 19.646 1.00 35.02 292 SER A CA 1
ATOM 1708 C C . SER A 1 292 ? -68.249 4.495 20.197 1.00 38.24 292 SER A C 1
ATOM 1709 O O . SER A 1 292 ? -68.625 4.597 21.364 1.00 37.89 292 SER A O 1
ATOM 1712 N N . GLU A 1 293 ? -68.184 5.535 19.344 1.00 34.16 293 GLU A N 1
ATOM 1713 C CA . GLU A 1 293 ? -68.552 6.907 19.703 1.00 33.68 293 GLU A CA 1
ATOM 1714 C C . GLU A 1 293 ? -69.852 7.279 18.965 1.00 36.39 293 GLU A C 1
ATOM 1715 O O . GLU A 1 293 ? -69.880 8.211 18.160 1.00 35.98 293 GLU A O 1
ATOM 1721 N N . TRP A 1 294 ? -70.926 6.514 19.241 1.00 31.97 294 TRP A N 1
ATOM 1722 C CA . TRP A 1 294 ? -72.258 6.721 18.665 1.00 31.31 294 TRP A CA 1
ATOM 1723 C C . TRP A 1 294 ? -73.285 6.713 19.803 1.00 34.78 294 TRP A C 1
ATOM 1724 O O . TRP A 1 294 ? -73.895 5.685 20.100 1.00 34.34 294 TRP A O 1
ATOM 1735 N N . TYR A 1 295 ? -73.435 7.871 20.456 1.00 31.11 295 TYR A N 1
ATOM 1736 C CA . TYR A 1 295 ? -74.329 8.084 21.597 1.00 30.83 295 TYR A CA 1
ATOM 1737 C C . TYR A 1 295 ? -75.497 8.994 21.166 1.00 34.03 295 TYR A C 1
ATOM 1738 O O . TYR A 1 295 ? -75.484 9.460 20.025 1.00 33.55 295 TYR A O 1
ATOM 1747 N N . PRO A 1 296 ? -76.530 9.242 22.013 1.00 30.11 296 PRO A N 1
ATOM 1748 C CA . PRO A 1 296 ? -77.663 10.083 21.573 1.00 29.78 296 PRO A CA 1
ATOM 1749 C C . PRO A 1 296 ? -77.300 11.440 20.966 1.00 33.05 296 PRO A C 1
ATOM 1750 O O . PRO A 1 296 ? -78.027 11.921 20.100 1.00 32.42 296 PRO A O 1
ATOM 1754 N N . SER A 1 297 ? -76.182 12.043 21.407 1.00 29.47 297 SER A N 1
ATOM 1755 C CA . SER A 1 297 ? -75.684 13.316 20.882 1.00 29.25 297 SER A CA 1
ATOM 1756 C C . SER A 1 297 ? -75.429 13.238 19.365 1.00 32.83 297 SER A C 1
ATOM 1757 O O . SER A 1 297 ? -75.816 14.153 18.640 1.00 32.49 297 SER A O 1
ATOM 1760 N N . GLU A 1 298 ? -74.811 12.140 18.889 1.00 28.93 298 GLU A N 1
ATOM 1761 C CA . GLU A 1 298 ? -74.542 11.940 17.458 1.00 28.42 298 GLU A CA 1
ATOM 1762 C C . GLU A 1 298 ? -75.835 11.599 16.708 1.00 31.66 298 GLU A C 1
ATOM 1763 O O . GLU A 1 298 ? -76.048 12.098 15.604 1.00 31.26 298 GLU A O 1
ATOM 1769 N N . ALA A 1 299 ? -76.678 10.730 17.295 1.00 27.87 299 ALA A N 1
ATOM 1770 C CA . ALA A 1 299 ? -77.949 10.308 16.695 1.00 27.60 299 ALA A CA 1
ATOM 1771 C C . ALA A 1 299 ? -78.965 11.450 16.564 1.00 31.21 299 ALA A C 1
ATOM 1772 O O . ALA A 1 299 ? -79.747 11.449 15.614 1.00 30.58 299 ALA A O 1
ATOM 1774 N N . LYS A 1 300 ? -78.969 12.406 17.517 1.00 27.88 300 LYS A N 1
ATOM 1775 C CA . LYS A 1 300 ? -79.874 13.564 17.492 1.00 27.69 300 LYS A CA 1
ATOM 1776 C C . LYS A 1 300 ? -79.569 14.457 16.282 1.00 31.49 300 LYS A C 1
ATOM 1777 O O . LYS A 1 300 ? -80.496 14.961 15.650 1.00 30.69 300 LYS A O 1
ATOM 1783 N N . VAL A 1 301 ? -78.275 14.638 15.962 1.00 28.49 301 VAL A N 1
ATOM 1784 C CA . VAL A 1 301 ? -77.829 15.456 14.829 1.00 28.56 301 VAL A CA 1
ATOM 1785 C C . VAL A 1 301 ? -78.190 14.774 13.498 1.00 33.06 301 VAL A C 1
ATOM 1786 O O . VAL A 1 301 ? -78.590 15.462 12.559 1.00 32.64 301 VAL A O 1
ATOM 1790 N N . LEU A 1 302 ? -78.054 13.436 13.420 1.00 30.12 302 LEU A N 1
ATOM 1791 C CA . LEU A 1 302 ? -78.345 12.682 12.197 1.00 30.20 302 LEU A CA 1
ATOM 1792 C C . LEU A 1 302 ? -79.835 12.703 11.838 1.00 34.74 302 LEU A C 1
ATOM 1793 O O . LEU A 1 302 ? -80.169 13.112 10.727 1.00 34.29 302 LEU A O 1
ATOM 1798 N N . CYS A 1 303 ? -80.725 12.270 12.754 1.00 31.93 303 CYS A N 1
ATOM 1799 C CA . CYS A 1 303 ? -82.174 12.258 12.492 1.00 32.08 303 CYS A CA 1
ATOM 1800 C C . CYS A 1 303 ? -82.724 13.667 12.200 1.00 36.29 303 CYS A C 1
ATOM 1801 O O . CYS A 1 303 ? -83.663 13.796 11.414 1.00 35.80 303 CYS A O 1
ATOM 1804 N N . GLN A 1 304 ? -82.134 14.712 12.816 1.00 33.24 304 GLN A N 1
ATOM 1805 C CA . GLN A 1 304 ? -82.543 16.106 12.604 1.00 33.18 304 GLN A CA 1
ATOM 1806 C C . GLN A 1 304 ? -82.133 16.603 11.209 1.00 36.83 304 GLN A C 1
ATOM 1807 O O . GLN A 1 304 ? -82.932 17.272 10.555 1.00 36.21 304 GLN A O 1
ATOM 1813 N N . SER A 1 305 ? -80.898 16.288 10.761 1.00 33.42 305 SER A N 1
ATOM 1814 C CA . SER A 1 305 ? -80.405 16.712 9.442 1.00 33.27 305 SER A CA 1
ATOM 1815 C C . SER A 1 305 ? -81.204 16.071 8.300 1.00 37.26 305 SER A C 1
ATOM 1816 O O . SER A 1 305 ? -81.525 16.754 7.327 1.00 36.94 305 SER A O 1
ATOM 1819 N N . LEU A 1 306 ? -81.534 14.774 8.427 1.00 33.83 306 LEU A N 1
ATOM 1820 C CA . LEU A 1 306 ? -82.326 14.063 7.420 1.00 33.67 306 LEU A CA 1
ATOM 1821 C C . LEU A 1 306 ? -83.798 14.501 7.443 1.00 37.90 306 LEU A C 1
ATOM 1822 O O . LEU A 1 306 ? -84.471 14.373 6.424 1.00 37.56 306 LEU A O 1
ATOM 1827 N N . GLY A 1 307 ? -84.278 14.994 8.587 1.00 34.67 307 GLY A N 1
ATOM 1828 C CA . GLY A 1 307 ? -85.642 15.489 8.738 1.00 34.59 307 GLY A CA 1
ATOM 1829 C C . GLY A 1 307 ? -86.636 14.421 9.135 1.00 38.62 307 GLY A C 1
ATOM 1830 O O . GLY A 1 307 ? -87.660 14.255 8.465 1.00 38.12 307 GLY A O 1
ATOM 1831 N N . CYS A 1 308 ? -86.328 13.689 10.234 1.00 35.40 308 CYS A N 1
ATOM 1832 C CA A CYS A 1 308 ? -87.205 12.637 10.757 0.50 35.25 308 CYS A CA 1
ATOM 1833 C CA B CYS A 1 308 ? -87.159 12.602 10.770 0.50 35.24 308 CYS A CA 1
ATOM 1834 C C . CYS A 1 308 ? -87.369 12.765 12.289 1.00 38.89 308 CYS A C 1
ATOM 1835 O O . CYS A 1 308 ? -87.645 11.780 12.981 1.00 38.34 308 CYS A O 1
ATOM 1840 N N . GLY A 1 309 ? -87.256 13.995 12.798 1.00 35.37 309 GLY A N 1
ATOM 1841 C CA . GLY A 1 309 ? -87.415 14.281 14.220 1.00 35.09 309 GLY A CA 1
ATOM 1842 C C . 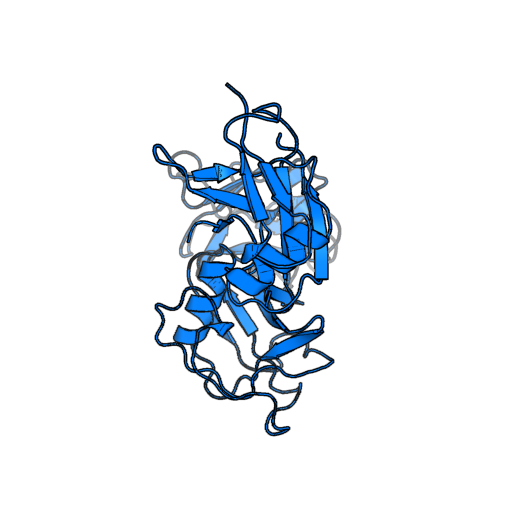GLY A 1 309 ? -86.231 13.851 15.064 1.00 38.62 309 GLY A C 1
ATOM 1843 O O . GLY A 1 309 ? -85.103 13.786 14.569 1.00 38.12 309 GLY A O 1
ATOM 1844 N N . THR A 1 310 ? -86.482 13.580 16.356 1.00 34.97 310 THR A N 1
ATOM 1845 C CA . THR A 1 310 ? -85.441 13.156 17.302 1.00 34.63 310 THR A CA 1
ATOM 1846 C C . THR A 1 310 ? -85.114 11.665 17.169 1.00 37.38 310 THR A C 1
ATOM 1847 O O . THR A 1 310 ? -85.848 10.924 16.512 1.00 36.78 310 THR A O 1
ATOM 1851 N N . ALA A 1 311 ? -84.023 11.231 17.821 1.00 33.26 311 ALA A N 1
ATOM 1852 C CA . ALA A 1 311 ? -83.589 9.832 17.819 1.00 32.77 311 ALA A CA 1
ATOM 1853 C C . ALA A 1 311 ? -84.321 9.063 18.920 1.00 35.89 311 ALA A C 1
ATOM 1854 O O . ALA A 1 311 ? -84.521 9.603 20.009 1.00 35.51 311 ALA A O 1
ATOM 1856 N N . VAL A 1 312 ? -84.718 7.808 18.637 1.00 31.79 312 VAL A N 1
ATOM 1857 C CA . VAL A 1 312 ? -85.449 6.952 19.577 1.00 31.25 312 VAL A CA 1
ATOM 1858 C C . VAL A 1 312 ? -84.551 5.839 20.124 1.00 34.47 312 VAL A C 1
ATOM 1859 O O . VAL A 1 312 ? -84.418 5.717 21.341 1.00 34.13 312 VAL A O 1
ATOM 1863 N N . GLU A 1 313 ? -83.970 5.015 19.234 1.00 30.44 313 GLU A N 1
ATOM 1864 C CA . GLU A 1 313 ? -83.128 3.876 19.615 1.00 29.97 313 GLU A CA 1
ATOM 1865 C C . GLU A 1 313 ? -81.893 3.764 18.712 1.00 32.68 313 GLU A C 1
ATOM 1866 O O . GLU A 1 313 ? -81.925 4.221 17.571 1.00 32.12 313 GLU A O 1
ATOM 1872 N N . ARG A 1 314 ? -80.812 3.155 19.237 1.00 28.56 314 ARG A N 1
ATOM 1873 C CA . ARG A 1 314 ? -79.558 2.893 18.525 1.00 28.01 314 ARG A CA 1
ATOM 1874 C C . ARG A 1 314 ? -79.322 1.363 18.575 1.00 31.39 314 ARG A C 1
ATOM 1875 O O . ARG A 1 314 ? -78.661 0.878 19.496 1.00 31.04 314 ARG A O 1
ATOM 1883 N N . PRO A 1 315 ? -79.894 0.572 17.637 1.00 27.45 315 PRO A N 1
ATOM 1884 C CA . PRO A 1 315 ? -79.729 -0.895 17.711 1.00 27.16 315 PRO A CA 1
ATOM 1885 C C . PRO A 1 315 ? -78.307 -1.413 17.494 1.00 30.69 315 PRO A C 1
ATOM 1886 O O . PRO A 1 315 ? -77.427 -0.662 17.073 1.00 30.21 315 PRO A O 1
ATOM 1890 N N . LYS A 1 316 ? -78.091 -2.714 17.779 1.00 27.07 316 LYS A N 1
ATOM 1891 C CA . LYS A 1 316 ? -76.781 -3.349 17.610 1.00 26.75 316 LYS A CA 1
ATOM 1892 C C . LYS A 1 316 ? -76.445 -3.435 16.123 1.00 30.18 316 LYS A C 1
ATOM 1893 O O . LYS A 1 316 ? -77.279 -3.860 15.322 1.00 29.67 316 LYS A O 1
ATOM 1899 N N . GLY A 1 317 ? -75.231 -3.027 15.780 1.00 26.41 317 GLY A N 1
ATOM 1900 C CA . GLY A 1 317 ? -74.760 -3.009 14.405 1.00 25.98 317 GLY A CA 1
ATOM 1901 C C . GLY A 1 317 ? -74.256 -4.332 13.878 1.00 29.14 317 GLY A C 1
ATOM 1902 O O . GLY A 1 317 ? -74.032 -5.277 14.637 1.00 28.63 317 GLY A O 1
ATOM 1903 N N . LEU A 1 318 ? -74.076 -4.384 12.554 1.00 25.24 318 LEU A N 1
ATOM 1904 C CA . LEU A 1 318 ? -73.538 -5.533 11.832 1.00 24.79 318 LEU A CA 1
ATOM 1905 C C . LEU A 1 318 ? -72.062 -5.216 11.567 1.00 28.10 318 LEU A C 1
ATOM 1906 O O . LEU A 1 318 ? -71.663 -4.064 11.746 1.00 27.50 318 LEU A O 1
ATOM 1911 N N . PRO A 1 319 ? -71.227 -6.172 11.115 1.00 24.54 319 PRO A N 1
ATOM 1912 C CA . PRO A 1 319 ? -69.821 -5.828 10.833 1.00 24.33 319 PRO A CA 1
ATOM 1913 C C . PRO A 1 319 ? -69.680 -4.807 9.698 1.00 28.07 319 PRO A C 1
ATOM 1914 O O . PRO A 1 319 ? -70.577 -4.686 8.860 1.00 27.59 319 PRO A O 1
ATOM 1918 N N . HIS A 1 320 ? -68.565 -4.060 9.686 1.00 24.39 320 HIS A N 1
ATOM 1919 C CA . HIS A 1 320 ? -68.314 -3.039 8.664 1.00 24.11 320 HIS A CA 1
ATOM 1920 C C . HIS A 1 320 ? -68.163 -3.710 7.293 1.00 27.66 320 HIS A C 1
ATOM 1921 O O . HIS A 1 320 ? -67.205 -4.454 7.085 1.00 27.04 320 HIS A O 1
ATOM 1928 N N . SER A 1 321 ? -69.139 -3.482 6.383 1.00 24.22 321 SER A N 1
ATOM 1929 C CA . SER A 1 321 ? -69.193 -4.110 5.058 1.00 23.98 321 SER A CA 1
ATOM 1930 C C . SER A 1 321 ? -69.161 -3.122 3.869 1.00 27.91 321 SER A C 1
ATOM 1931 O O . SER A 1 321 ? -69.636 -3.478 2.790 1.00 27.43 321 SER A O 1
ATOM 1934 N N . LEU A 1 322 ? -68.574 -1.919 4.040 1.00 24.63 322 LEU A N 1
ATOM 1935 C CA . LEU A 1 322 ? -68.467 -0.915 2.968 1.00 24.50 322 LEU A CA 1
ATOM 1936 C C . LEU A 1 322 ? -66.989 -0.510 2.768 1.00 29.07 322 LEU A C 1
ATOM 1937 O O . LEU A 1 322 ? -66.108 -1.163 3.330 1.00 28.76 322 LEU A O 1
ATOM 1942 N N . SER A 1 323 ? -66.712 0.512 1.929 1.00 26.04 323 SER A N 1
ATOM 1943 C CA . SER A 1 323 ? -65.345 0.951 1.610 1.00 26.06 323 SER A CA 1
ATOM 1944 C C . SER A 1 323 ? -64.499 1.402 2.805 1.00 30.41 323 SER A C 1
ATOM 1945 O O . SER A 1 323 ? -63.334 1.014 2.889 1.00 29.92 323 SER A O 1
ATOM 1948 N N . GLY A 1 324 ? -65.069 2.218 3.688 1.00 27.50 324 GLY A N 1
ATOM 1949 C CA . GLY A 1 324 ? -64.354 2.744 4.848 1.00 27.57 324 GLY A CA 1
ATOM 1950 C C . GLY A 1 324 ? -65.185 2.886 6.105 1.00 31.92 324 GLY A C 1
ATOM 1951 O O . GLY A 1 324 ? -66.347 2.475 6.143 1.00 31.29 324 GLY A O 1
ATOM 1952 N N . ARG A 1 325 ? -64.565 3.464 7.149 1.00 29.18 325 ARG A N 1
ATOM 1953 C CA . ARG A 1 325 ? -65.174 3.690 8.462 1.00 29.32 325 ARG A CA 1
ATOM 1954 C C . ARG A 1 325 ? -65.056 5.169 8.835 1.00 33.93 325 ARG A C 1
ATOM 1955 O O . ARG A 1 325 ? -64.017 5.779 8.580 1.00 33.25 325 ARG A O 1
ATOM 1963 N N . MET A 1 326 ? -66.114 5.738 9.447 1.00 31.43 326 MET A N 1
ATOM 1964 C CA . MET A 1 326 ? -66.168 7.149 9.842 1.00 31.75 326 MET A CA 1
ATOM 1965 C C . MET A 1 326 ? -66.399 7.282 11.352 1.00 36.43 326 MET A C 1
ATOM 1966 O O . MET A 1 326 ? -67.196 6.538 11.920 1.00 35.92 326 MET A O 1
ATOM 1971 N N . TYR A 1 327 ? -65.717 8.252 11.986 1.00 33.74 327 TYR A N 1
ATOM 1972 C CA . TYR A 1 327 ? -65.821 8.543 13.419 1.00 33.82 327 TYR A CA 1
ATOM 1973 C C . TYR A 1 327 ? -66.482 9.915 13.595 1.00 37.99 327 TYR A C 1
ATOM 1974 O O . TYR A 1 327 ? -66.255 10.801 12.774 1.00 37.44 327 TYR A O 1
ATOM 1983 N N . TYR A 1 328 ? -67.308 10.083 14.647 1.00 35.08 328 TYR A N 1
ATOM 1984 C CA . TYR A 1 328 ? -68.005 11.345 14.930 1.00 35.17 328 TYR A CA 1
ATOM 1985 C C . TYR A 1 328 ? -68.053 11.645 16.430 1.00 40.05 328 TYR A C 1
ATOM 1986 O O . TYR A 1 328 ? -68.134 10.723 17.242 1.00 39.65 328 TYR A O 1
ATOM 1995 N N . SER A 1 329 ? -68.021 12.942 16.786 1.00 37.37 329 SER A N 1
ATOM 1996 C CA . SER A 1 329 ? -68.078 13.407 18.174 1.00 37.54 329 SER A CA 1
ATOM 1997 C C . SER A 1 329 ? -68.772 14.777 18.232 1.00 42.17 329 SER A C 1
ATOM 1998 O O . SER A 1 329 ? -68.111 15.816 18.195 1.00 41.76 329 SER A O 1
ATOM 2001 N N . CYS A 1 330 ? -70.116 14.762 18.293 1.00 39.34 330 CYS A N 1
ATOM 2002 C CA . CYS A 1 330 ? -70.956 15.965 18.330 1.00 39.48 330 CYS A CA 1
ATOM 2003 C C . CYS A 1 330 ? -71.291 16.359 19.767 1.00 43.58 330 CYS A C 1
ATOM 2004 O O . CYS A 1 330 ? -71.215 15.528 20.674 1.00 43.13 330 CYS A O 1
ATOM 2007 N N . ASN A 1 331 ? -71.704 17.626 19.958 1.00 40.26 331 ASN A N 1
ATOM 2008 C CA . ASN A 1 331 ? -72.153 18.161 21.249 1.00 40.08 331 ASN A CA 1
ATOM 2009 C C . ASN A 1 331 ? -73.684 18.036 21.408 1.00 43.92 331 ASN A C 1
ATOM 2010 O O . ASN A 1 331 ? -74.171 18.053 22.538 1.00 43.54 331 ASN A O 1
ATOM 2015 N N . GLY A 1 332 ? -74.410 17.908 20.288 1.00 40.37 332 GLY A N 1
ATOM 2016 C CA . GLY A 1 332 ? -75.861 17.754 20.269 1.00 40.16 332 GLY A CA 1
ATOM 2017 C C . GLY A 1 332 ? -76.604 18.829 19.498 1.00 43.93 332 GLY A C 1
ATOM 2018 O O . GLY A 1 332 ? -77.659 18.547 18.922 1.00 43.38 332 GLY A O 1
ATOM 2019 N N . GLU A 1 333 ? -76.071 20.068 19.482 1.00 40.54 333 GLU A N 1
ATOM 2020 C CA . GLU A 1 333 ? -76.707 21.215 18.822 1.00 40.38 333 GLU A CA 1
ATOM 2021 C C . GLU A 1 333 ? -76.269 21.460 17.359 1.00 43.86 333 GLU A C 1
ATOM 2022 O O . GLU A 1 333 ? -76.682 22.470 16.788 1.00 43.50 333 GLU A O 1
ATOM 2028 N N . GLU A 1 334 ? -75.478 20.553 16.738 1.00 39.98 334 GLU A N 1
ATOM 2029 C CA . GLU A 1 334 ? -75.047 20.740 15.343 1.00 39.54 334 GLU A CA 1
ATOM 2030 C C . GLU A 1 334 ? -76.200 20.542 14.357 1.00 43.10 334 GLU A C 1
ATOM 2031 O O . GLU A 1 334 ? -77.114 19.761 14.617 1.00 42.64 334 GLU A O 1
ATOM 2037 N N . LEU A 1 335 ? -76.136 21.243 13.217 1.00 39.54 335 LEU A N 1
ATOM 2038 C CA . LEU A 1 335 ? -77.141 21.149 12.156 1.00 39.33 335 LEU A CA 1
ATOM 2039 C C . LEU A 1 335 ? -76.909 19.905 11.287 1.00 42.89 335 LEU A C 1
ATOM 2040 O O . LEU A 1 335 ? -77.865 19.379 10.717 1.00 42.38 335 LEU A O 1
ATOM 2045 N N . THR A 1 336 ? -75.646 19.451 11.170 1.00 39.29 336 THR A N 1
ATOM 2046 C CA . THR A 1 336 ? -75.281 18.275 10.376 1.00 39.01 336 THR A CA 1
ATOM 2047 C C . THR A 1 336 ? -74.023 17.601 10.949 1.00 42.40 336 THR A C 1
ATOM 2048 O O . THR A 1 336 ? -73.264 18.241 11.678 1.00 41.87 336 THR A O 1
ATOM 2052 N N . LEU A 1 337 ? -73.811 16.309 10.628 1.00 38.74 337 LEU A N 1
ATOM 2053 C CA . LEU A 1 337 ? -72.661 15.547 11.135 1.00 38.46 337 LEU A CA 1
ATOM 2054 C C . LEU A 1 337 ? -71.300 16.062 10.645 1.00 42.29 337 LEU A C 1
ATOM 2055 O O . LEU A 1 337 ? -70.305 15.834 11.333 1.00 41.84 337 LEU A O 1
ATOM 2060 N N . SER A 1 338 ? -71.241 16.744 9.483 1.00 38.90 338 SER A N 1
ATOM 2061 C CA . SER A 1 338 ? -69.982 17.297 8.967 1.00 38.74 338 SER A CA 1
ATOM 2062 C C . SER A 1 338 ? -69.451 18.448 9.844 1.00 42.80 338 SER A C 1
ATOM 2063 O O . SER A 1 338 ? -68.241 18.665 9.883 1.00 42.31 338 SER A O 1
ATOM 2066 N N . ASN A 1 339 ? -70.345 19.160 10.562 1.00 39.65 339 ASN A N 1
ATOM 2067 C CA . ASN A 1 339 ? -69.958 20.259 11.456 1.00 39.57 339 ASN A CA 1
ATOM 2068 C C . ASN A 1 339 ? -69.295 19.754 12.752 1.00 43.49 339 ASN A C 1
ATOM 2069 O O . ASN A 1 339 ? -68.615 20.533 13.419 1.00 43.18 339 ASN A O 1
ATOM 2074 N N . CYS A 1 340 ? -69.487 18.466 13.110 1.00 39.93 340 CYS A N 1
ATOM 2075 C CA . CYS A 1 340 ? -68.891 17.860 14.308 1.00 39.76 340 CYS A CA 1
ATOM 2076 C C . CYS A 1 340 ? -67.401 17.573 14.097 1.00 43.76 340 CYS A C 1
ATOM 2077 O O . CYS A 1 340 ? -66.868 17.809 13.013 1.00 43.38 340 CYS A O 1
ATOM 2080 N N . SER A 1 341 ? -66.736 17.039 15.137 1.00 40.39 341 SER A N 1
ATOM 2081 C CA . SER A 1 341 ? -65.334 16.635 15.053 1.00 40.27 341 SER A CA 1
ATOM 2082 C C . SER A 1 341 ? -65.310 15.208 14.495 1.00 43.99 341 SER A C 1
ATOM 2083 O O . SER A 1 341 ? -65.967 14.333 15.059 1.00 43.61 341 SER A O 1
ATOM 2086 N N . TRP A 1 342 ? -64.592 14.982 13.376 1.00 40.33 342 TRP A N 1
ATOM 2087 C CA . TRP A 1 342 ? -64.528 13.674 12.715 1.00 40.08 342 TRP A CA 1
ATOM 2088 C C . TRP A 1 342 ? -63.133 13.289 12.232 1.00 44.12 342 TRP A C 1
ATOM 2089 O O . TRP A 1 342 ? -62.309 14.154 11.944 1.00 43.59 342 TRP A O 1
ATOM 2100 N N . ARG A 1 343 ? -62.897 11.966 12.124 1.00 40.99 343 ARG A N 1
ATOM 2101 C CA . ARG A 1 343 ? -61.642 11.367 11.654 1.00 41.00 343 ARG A CA 1
ATOM 2102 C C . ARG A 1 343 ? -62.008 10.194 10.732 1.00 45.12 343 ARG A C 1
ATOM 2103 O O . ARG A 1 343 ? -62.743 9.303 11.160 1.00 44.67 343 ARG A O 1
ATOM 2111 N N . PHE A 1 344 ? -61.524 10.201 9.475 1.00 41.93 344 PHE A N 1
ATOM 2112 C CA . PHE A 1 344 ? -61.829 9.151 8.497 1.00 41.87 344 PHE A CA 1
ATOM 2113 C C . PHE A 1 344 ? -60.723 8.091 8.451 1.00 46.50 344 PHE A C 1
ATOM 2114 O O . PHE A 1 344 ? -59.553 8.438 8.288 1.00 46.06 344 PHE A O 1
ATOM 2122 N N . ASN A 1 345 ? -61.107 6.800 8.568 1.00 43.65 345 ASN A N 1
ATOM 2123 C CA . ASN A 1 345 ? -60.202 5.644 8.539 1.00 43.76 345 ASN A CA 1
ATOM 2124 C C . ASN A 1 345 ? -59.067 5.742 9.567 1.00 48.48 345 ASN A C 1
ATOM 2125 O O . ASN A 1 345 ? -57.894 5.852 9.203 1.00 48.06 345 ASN A O 1
ATOM 2130 N N . ASN A 1 346 ? -59.439 5.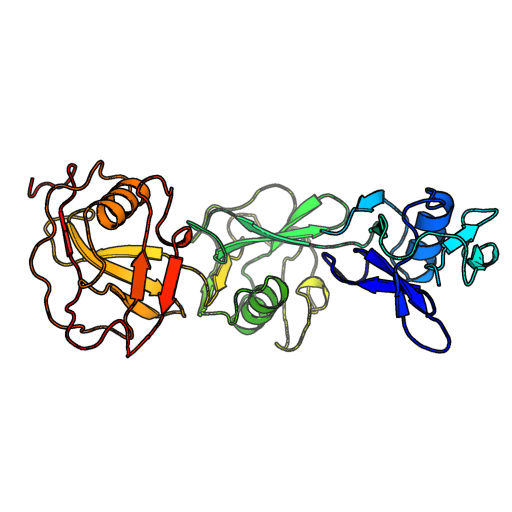708 10.858 1.00 45.62 346 ASN A N 1
ATOM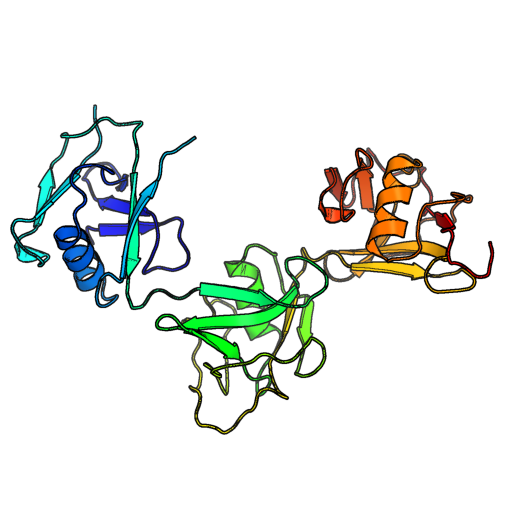 2131 C CA . ASN A 1 346 ? -58.504 5.754 11.986 1.00 45.63 346 ASN A CA 1
ATOM 2132 C C . ASN A 1 346 ? -58.534 4.385 12.665 1.00 49.49 346 ASN A C 1
ATOM 2133 O O . ASN A 1 346 ? -59.540 4.029 13.281 1.00 49.05 346 ASN A O 1
ATOM 2138 N N . SER A 1 347 ? -57.449 3.604 12.520 1.00 46.02 347 SER A N 1
ATOM 2139 C CA . SER A 1 347 ? -57.349 2.259 13.097 1.00 45.80 347 SER A CA 1
ATOM 2140 C C . SER A 1 347 ? -57.331 2.258 14.633 1.00 49.18 347 SER A C 1
ATOM 2141 O O . SER A 1 347 ? -57.749 1.270 15.234 1.00 48.73 347 SER A O 1
ATOM 2144 N N . ASN A 1 348 ? -56.862 3.351 15.264 1.00 45.33 348 ASN A N 1
ATOM 2145 C CA . ASN A 1 348 ? -56.813 3.454 16.727 1.00 44.94 348 ASN A CA 1
ATOM 2146 C C . ASN A 1 348 ? -58.217 3.650 17.313 1.00 47.94 348 ASN A C 1
ATOM 2147 O O . ASN A 1 348 ? -58.552 3.018 18.315 1.00 47.50 348 ASN A O 1
ATOM 2152 N N . LEU A 1 349 ? -59.033 4.513 16.684 1.00 43.78 349 LEU A N 1
ATOM 2153 C CA . LEU A 1 349 ? -60.400 4.795 17.134 1.00 43.21 349 LEU A CA 1
ATOM 2154 C C . LEU A 1 349 ? -61.390 3.695 16.731 1.00 45.75 349 LEU A C 1
ATOM 2155 O O . LEU A 1 349 ? -62.291 3.390 17.512 1.00 45.39 349 LEU A O 1
ATOM 2160 N N . CYS A 1 350 ? -61.247 3.127 15.512 1.00 41.09 350 CYS A N 1
ATOM 2161 C CA . CYS A 1 350 ? -62.147 2.093 14.986 1.00 40.26 350 CYS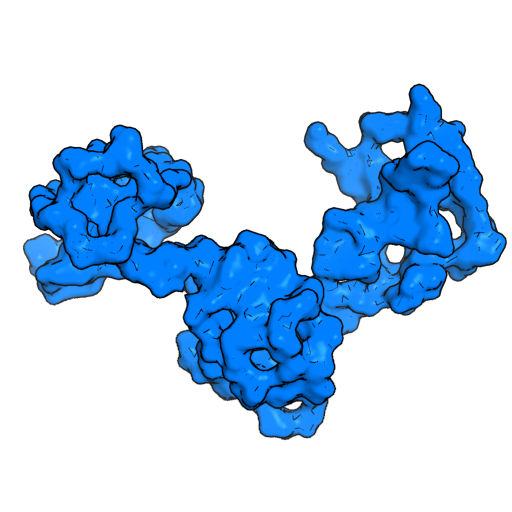 A CA 1
ATOM 2162 C C . CYS A 1 350 ? -61.386 0.812 14.625 1.00 44.39 350 CYS A C 1
ATOM 2163 O O . CYS A 1 350 ? -60.581 0.819 13.695 1.00 44.06 350 CYS A O 1
ATOM 2166 N N . SER A 1 351 ? -61.657 -0.286 15.354 1.00 40.96 351 SER A N 1
ATOM 2167 C CA . SER A 1 351 ? -61.032 -1.595 15.119 1.00 40.74 351 SER A CA 1
ATOM 2168 C C . SER A 1 351 ? -62.004 -2.729 15.472 1.00 44.24 351 SER A C 1
ATOM 2169 O O . SER A 1 351 ? -62.378 -3.505 14.591 1.00 43.90 351 SER A O 1
ATOM 2172 N N . GLN A 1 352 ? -62.430 -2.803 16.748 1.00 40.28 352 GLN A N 1
ATOM 2173 C CA . GLN A 1 352 ? -63.384 -3.805 17.232 1.00 39.82 352 GLN A CA 1
ATOM 2174 C C . GLN A 1 352 ? -64.840 -3.293 17.148 1.00 42.55 352 GLN A C 1
ATOM 2175 O O . GLN A 1 352 ? -65.750 -4.000 17.585 1.00 42.08 352 GLN A O 1
ATOM 2181 N N . SER A 1 353 ? -65.067 -2.083 16.586 1.00 38.23 353 SER A N 1
ATOM 2182 C CA . SER A 1 353 ? -66.405 -1.501 16.459 1.00 37.65 353 SER A CA 1
ATOM 2183 C C . SER A 1 353 ? -67.222 -2.165 15.347 1.00 40.35 353 SER A C 1
ATOM 2184 O O . SER A 1 353 ? -66.680 -2.904 14.524 1.00 39.84 353 SER A O 1
ATOM 2187 N N . LEU A 1 354 ? -68.529 -1.869 15.326 1.00 36.09 354 LEU A N 1
ATOM 2188 C CA . LEU A 1 354 ? -69.498 -2.375 14.352 1.00 35.49 354 LEU A CA 1
ATOM 2189 C C . LEU A 1 354 ? -70.148 -1.197 13.617 1.00 38.18 354 LEU A C 1
ATOM 2190 O O . LEU A 1 354 ? -69.999 -0.048 14.039 1.00 37.69 354 LEU A O 1
ATOM 2195 N N . ALA A 1 355 ? -70.865 -1.482 12.519 1.00 33.88 355 ALA A N 1
ATOM 2196 C CA . ALA A 1 355 ? -71.531 -0.449 11.717 1.00 33.30 355 ALA A CA 1
ATOM 2197 C C . ALA A 1 355 ? -72.740 0.125 12.467 1.00 36.02 355 ALA A C 1
ATOM 2198 O O . ALA A 1 355 ? -73.770 -0.539 12.570 1.00 35.50 355 ALA A O 1
ATOM 2200 N N . ALA A 1 356 ? -72.604 1.360 12.990 1.00 31.75 356 ALA A N 1
ATOM 2201 C CA . ALA A 1 356 ? -73.642 2.042 13.776 1.00 31.18 356 ALA A CA 1
ATOM 2202 C C . ALA A 1 356 ? -75.003 2.126 13.085 1.00 34.18 356 ALA A C 1
ATOM 2203 O O . ALA A 1 356 ? -75.072 2.263 11.864 1.00 33.59 356 ALA A O 1
ATOM 2205 N N . ARG A 1 357 ? -76.079 2.052 13.888 1.00 30.31 357 ARG A N 1
ATOM 2206 C CA . ARG A 1 357 ? -77.468 2.110 13.431 1.00 29.91 357 ARG A CA 1
ATOM 2207 C C . ARG A 1 357 ? -78.245 3.156 14.217 1.00 33.44 357 ARG A C 1
ATOM 2208 O O . ARG A 1 357 ? -77.763 3.647 15.238 1.00 32.89 357 ARG A O 1
ATOM 2216 N N . VAL A 1 358 ? -79.465 3.474 13.754 1.00 30.01 358 VAL A N 1
ATOM 2217 C CA . VAL A 1 358 ? -80.334 4.446 14.416 1.00 29.89 358 VAL A CA 1
ATOM 2218 C C . VAL A 1 358 ? -81.794 4.306 13.958 1.00 34.03 358 VAL A C 1
ATOM 2219 O O . VAL A 1 358 ? -82.054 3.987 12.798 1.00 33.58 358 VAL A O 1
ATOM 2223 N N . LEU A 1 359 ? -82.732 4.563 14.883 1.00 30.93 359 LEU A N 1
ATOM 2224 C CA . LEU A 1 359 ? -84.176 4.535 14.656 1.00 30.94 359 LEU A CA 1
ATOM 2225 C C . LEU A 1 359 ? -84.704 5.914 15.054 1.00 35.19 359 LEU A C 1
ATOM 2226 O O . LEU A 1 359 ? -84.582 6.285 16.220 1.00 34.66 359 LEU A O 1
ATOM 2231 N N . CYS A 1 360 ? -85.250 6.682 14.094 1.00 32.29 360 CYS A N 1
ATOM 2232 C CA . CYS A 1 360 ? -85.776 8.029 14.352 1.00 32.41 360 CYS A CA 1
ATOM 2233 C C . CYS A 1 360 ? -87.285 7.974 14.664 1.00 37.14 360 CYS A C 1
ATOM 2234 O O . CYS A 1 360 ? -87.892 6.905 14.591 1.00 36.71 360 CYS A O 1
ATOM 2237 N N . SER A 1 361 ? -87.881 9.127 15.011 1.00 34.42 361 SER A N 1
ATOM 2238 C CA . SER A 1 361 ? -89.296 9.223 15.394 1.00 34.62 361 SER A CA 1
ATOM 2239 C C . SER A 1 361 ? -90.300 9.067 14.249 1.00 39.53 361 SER A C 1
ATOM 2240 O O . SER A 1 361 ? -91.319 8.401 14.431 1.00 39.16 361 SER A O 1
ATOM 2243 N N . ALA A 1 362 ? -90.040 9.697 13.090 1.00 36.78 362 ALA A N 1
ATOM 2244 C CA . ALA A 1 362 ? -90.970 9.677 11.950 1.00 36.82 362 ALA A CA 1
ATOM 2245 C C . ALA A 1 362 ? -91.084 8.339 11.192 1.00 41.28 362 ALA A C 1
ATOM 2246 O O . ALA A 1 362 ? -91.942 8.238 10.316 1.00 40.92 362 ALA A O 1
ATOM 2248 N N . SER A 1 363 ? -90.245 7.332 11.498 1.00 38.37 363 SER A N 1
ATOM 2249 C CA . SER A 1 363 ? -90.293 6.034 10.811 1.00 38.52 363 SER A CA 1
ATOM 2250 C C . SER A 1 363 ? -91.566 5.237 11.090 1.00 43.13 363 SER A C 1
ATOM 2251 O O . SER A 1 363 ? -92.192 5.415 12.136 1.00 42.62 363 SER A O 1
ATOM 2254 N N . ARG A 1 364 ? -91.927 4.334 10.157 1.00 40.42 364 ARG A N 1
ATOM 2255 C CA . ARG A 1 364 ? -93.088 3.452 10.316 1.00 40.53 364 ARG A CA 1
ATOM 2256 C C . ARG A 1 364 ? -92.815 2.384 11.393 1.00 44.91 364 ARG A C 1
ATOM 2257 O O . ARG A 1 364 ? -93.757 1.894 12.015 1.00 44.55 364 ARG A O 1
ATOM 2265 N N . GLY A 1 365 ? -91.536 2.044 11.598 1.00 41.81 365 GLY A N 1
ATOM 2266 C CA . GLY A 1 365 ? -91.103 1.086 12.610 1.00 41.78 365 GLY A CA 1
ATOM 2267 C C . GLY A 1 365 ? -91.384 1.520 14.039 1.00 45.89 365 GLY A C 1
ATOM 2268 O O . GLY A 1 365 ? -91.500 0.668 14.923 1.00 45.64 365 GLY A O 1
ATOM 2269 N N . HIS A 1 366 ? -91.481 2.848 14.281 1.00 42.27 366 HIS A N 1
ATOM 2270 C CA . HIS A 1 366 ? -91.794 3.431 15.588 1.00 68.74 366 HIS A CA 1
ATOM 2271 C C . HIS A 1 366 ? -93.110 4.213 15.489 1.00 92.55 366 HIS A C 1
ATOM 2272 O O . HIS A 1 366 ? -94.047 3.779 14.821 1.00 51.92 366 HIS A O 1
#

Sequence (303 aa):
LPVRLTNGSSSCSGTVEVRLEASWEPACGAALWDSRAAEAVCRALGCGGAEAASQLAPPAGAPALLCSGAEWRLCEVVEHACRSDGRRARVTCAENRALRLVDGGGACAGRVEMLEHGEWGSVCDDTWDLEDAHVVCRQLGCGWAVQALPGLHFTPGRGPIHRDQVNCSGAEAYLWDCPGLPGQHHYCGHKEDAGVVCSEHQSWRLTGGADRCCEGQVEVHFRGVWNTVCDSEWYPSEAKVLCQSLGCCGTAVERPKGLPHSLSGRMYYSCNGEELTLSNCSWRFNNSNLCSQSLAARVLCSASRGH

Foldseek 3Di:
DQKWAPPAQDRLWHFIWGQDPVGIATADLPLDDLLVQQQRSVVSPQHGFDDKDKAAPCLATKYWHAPGNHVVRIDIDNHDHHRRGIGITTHGQQRKHWDAPFALDPQWHFIWMAHRRDIAFEFQVQFFQLLQQLVCQLVPQHGFQGWAWFPPGDFDDDHHQFNFFDHPNPDNHRVVTDGDGGPVPGDSRGGIITHGQADKDWFAPDDDDTQWHFTWIQHRNWIWFEFPPQDDQLLQQLDCQLVPQHGFDDKDAAAATDIDWYKYFDGPNPDNHRVPTDIDTHDCVRDPPTGGITTHGRNDPVD

Radius of gyration: 24.54 Å; Cα contacts (8 Å, |Δi|>4): 799; chains: 1; bounding box: 58×67×49 Å

B-factor: mean 37.72, std 14.37, range [3.0, 100.78]

Nearest PDB structures (foldseek):
  5a2e-assembly1_A  TM=1.003E+00  e=1.926E-66  Homo sapiens
  8xmk-assembly1_D  TM=3.538E-01  e=2.205E-24  Homo sapiens
  6sa5-assembly1_A  TM=9.679E-01  e=1.739E-12  Homo sapiens
  8wzs-assembly1_A  TM=9.655E-01  e=9.566E-12  Homo sapiens
  6sa4-assembly1_A  TM=9.625E-01  e=6.802E-12  Homo sapiens

CATH classification: 3.10.250.10 (+1 more: 3.10.250.10)

Secondary structure (DSSP, 8-state):
--EEEESSSSTTEEEEEE--SS--EEPBSTT--HHHHHHHHHHHT--SEEEEEEE-------EEEESSSSSTTEEEESS-S-SSSPEEEEEETT-EEEEEESSSSTTEEEEEEEESS-EEEEBSTT--HHHHHHHHHHHT--SEEE---TTSS----S-EEESEE---S--SSSTTS-EE---SSS-GGGB-EEEETT--EEEEEESSSTTEEEEEEEETTEEEEEBSTT--HHHHHHHHHHHTS-SEEE-PPPBP--SS-EEEEE--S--SSGGGSEEEES-TTTSSS--B-EEEESSSTT-

InterPro domains:
  IPR001190 SRCR domain [PF00530] (48-155)
  IPR001190 SRCR domain [PF00530] (165-260)
  IPR001190 SRCR domain [PF00530] (269-361)
  IPR001190 SRCR domain [PR00258] (161-177)
  IPR001190 SRCR domain [PR00258] (180-191)
  IPR001190 SRCR domain [PR00258] (195-205)
  IPR001190 SRCR domain [PR00258] (226-240)
  IPR001190 SRCR domain [PR00258] (248-260)
  IPR001190 SRCR domain [PS00420] (166-203)
  IPR001190 SRCR domain [PS50287] (45-156)
  IPR001190 SRCR domain [PS50287] (161-260)
  IPR001190 SRCR domain [PS50287] (265-361)
  IPR001190 SRCR domain [SM00202] (45-156)
  IPR001190 SRCR domain [SM00202] (161-260)
  IPR001190 SRCR domain [SM00202] (265-361)
  IPR036772 SRCR-like domain superfamily [G3DSA:3.10.250.10] (41-161)
  IPR036772 SRCR-like domain superfamily [G3DSA:3.10.250.10] (162-263)
  IPR036772 SRCR-like domain superfamily [G3DSA:3.10.250.10] (264-369)
  IPR036772 SRCR-like domain superfamily [SSF56487] (41-157)
  IPR036772 SRCR-like domain superfamily [SSF56487] (155-263)

Organism: Homo sapiens (NCBI:txid9606)

GO terms:
  GO:0002438 acute inflammatory response to antigenic stimulus (P, IDA)
  GO:0001772 immunological synapse (C, IDA)
  GO:0005886 plasma membrane (C, IDA)
  GO:0001530 lipopolysaccharide binding (F, IDA)
  GO:0042101 T cell receptor complex (C, IDA)
  GO:1900017 positive regulation of cytokine production involved in inflammatory response (P, IDA)
  GO:0031663 lipopolysaccharide-mediated signaling pathway (P, IDA)
  GO:0032496 response to lipopolysaccharide (P, IDA)
  GO:0005576 extracellular region (C, EXP)
  GO:0005886 plasma membrane (C, EXP)
  GO:0001771 immunological synapse formation (P, IMP)
  GO:0070891 lipoteichoic acid binding (F, IMP)
  GO:0042102 positive regulation of T cell proliferation (P, IMP)
  GO:0007157 heterophilic cell-cell adhesion (P, IMP)
  GO:0005886 plasma membrane (C, TAS)
  GO:0042802 identical protein binding (F, IPI)
  GO:0005515 protein binding (F, IPI)

Solvent-accessible surface area: 15228 Å² total; per-residue (Å²): 175,42,6,91,15,38,136,40,46,7,73,18,0,0,15,0,24,1,108,34,172,98,68,67,70,29,3,10,0,29,92,18,61,85,110,0,0,46,1,0,0,146,58,63,59,4,20,10,32,126,56,47,61,90,112,73,49,184,133,22,9,2,1,4,77,12,86,14,55,80,80,184,63,19,120,55,36,92,125,55,22,127,77,135,14,108,103,0,66,2,36,3,30,68,21,42,15,21,102,37,45,78,12,73,52,86,25,2,0,17,0,9,0,35,20,119,70,100,77,0,0,0,0,36,53,56,25,67,88,86,0,0,62,0,0,0,108,48,66,60,7,38,127,14,44,95,24,3,77,16,110,114,36,82,60,5,208,56,49,32,18,34,4,65,3,102,7,91,10,82,31,55,56,3,33,85,8,83,41,79,77,39,119,180,170,11,28,52,148,57,9,0,1,0,17,2,0,60,14,13,45,34,100,10,48,69,33,56,44,143,4,37,3,15,0,11,0,34,0,83,22,60,74,0,0,0,1,56,50,52,7,110,84,34,3,0,93,1,1,0,88,43,36,57,2,46,80,26,71,96,98,55,174,7,99,100,35,89,66,82,7,78,0,34,1,50,14,118,10,144,30,130,32,0,41,94,10,57,74,132,36,86,58,96,152,72,9,69,171,18,46,0,2,51,1,21,0,39,75,6,190,52,122